Protein AF-A0A5C5W380-F1 (afdb_monomer)

Foldseek 3Di:
DWFPQQPPCDVVLVVVLQVVVPDQFPDKDKDDDDDDDADDDDPVVVPDPPPPPPDPDPDPWIWMWTAGPVSQWIWIDTRTDTDIDGDDPVQDDDDPVNVLVVSVVSLVSVQVSCVVVVSDGTWAWKAKDKDKDWAFAPFQHPAPQCVCVFFVVVDDHDDADPPHDDHWDWDWDWDDLPPQLWIKIWIWGWDAPDDPPHTITTIIMIMTMHTAGDDVSRSVSVVSSVVVRVVVVVNRGHPSNVVRVVCSSVVD

Sequence (252 aa):
MQFENIAGLTNAHLGCFWQSLGADWPHVEDAAPIEPTFERFDEEQLWAPDIFKLRVSSERASRIRVRDEKRSAMIQVQRDRLHYNWVGSGQEYPRYEAVLPKYRELAKQFSEFLQARGLGPLRPNQWELTYVNNILQGTVWDTPADWPRVLPGLLGNVTAASTAAFENVGGTWRYEIAPRAGRLHVELTHVRVGAASGPHALRLVLTARGPADGIDAVFAGLNKGHTAIVTMFSEITSQAAHAFWERVVWAQ

Solvent-accessible surface area (backbone atoms only — not comparable to full-atom values): 14523 Å² total; per-residue (Å²): 58,34,33,57,73,38,70,87,65,43,73,69,53,53,52,54,52,51,62,71,65,42,84,65,44,73,43,76,43,83,41,80,60,80,80,90,79,79,82,77,89,56,77,74,62,79,72,52,74,90,70,84,76,87,73,85,72,88,68,86,61,60,17,45,37,35,22,31,84,83,64,39,36,33,41,34,44,40,51,34,35,49,46,76,48,74,50,63,56,100,87,61,66,82,48,67,83,70,46,51,60,55,50,51,50,51,53,49,53,50,39,52,50,29,50,78,68,71,51,48,79,78,47,31,49,28,20,58,44,76,47,82,44,72,51,46,59,76,69,76,35,80,52,64,85,36,48,33,67,39,28,51,65,78,34,65,92,79,81,66,51,99,87,47,81,70,82,81,59,72,50,78,49,80,42,76,37,76,84,83,53,24,37,37,37,40,36,40,37,66,44,59,52,95,45,99,87,32,61,48,22,45,36,42,36,38,37,21,34,18,68,18,74,34,69,67,38,25,56,57,39,41,53,54,28,49,53,52,47,54,52,50,51,62,64,26,41,26,71,71,45,51,56,50,52,54,50,61,71,72,72,115

Nearest PDB structures (foldseek):
  3kdj-assembly1_A  TM=2.345E-01  e=4.298E-01  Arabidopsis thaliana
  7ztr-assembly1_A  TM=2.149E-01  e=4.803E-01  Bombyx mori
  6ulg-assembly1_N  TM=3.108E-01  e=1.046E+00  Homo sapiens
  2e3s-assembly1_A  TM=1.640E-01  e=3.255E-01  Homo sapiens
  2g3o-assembly3_F  TM=2.310E-01  e=1.928E+00  Pontellina plumata

Mean predicted aligned error: 6.36 Å

Radius of gyration: 20.19 Å; Cα contacts (8 Å, |Δi|>4): 383; chains: 1; bounding box: 54×39×52 Å

pLDDT: mean 88.17, std 14.72, range [28.23, 98.44]

Structure (mmCIF, N/CA/C/O backbone):
data_AF-A0A5C5W380-F1
#
_entry.id   AF-A0A5C5W380-F1
#
loop_
_atom_site.group_PDB
_atom_site.id
_atom_site.type_symbol
_atom_site.label_atom_id
_atom_site.label_alt_id
_atom_site.label_comp_id
_atom_site.label_asym_id
_atom_site.label_entity_id
_atom_site.label_seq_id
_atom_site.pdbx_PDB_ins_code
_atom_site.Cartn_x
_atom_site.Cartn_y
_atom_site.Cartn_z
_atom_site.occupancy
_atom_site.B_iso_or_equiv
_atom_site.auth_seq_id
_atom_site.auth_comp_id
_atom_site.auth_asym_id
_atom_site.auth_atom_id
_atom_site.pdbx_PDB_model_num
ATOM 1 N N . MET A 1 1 ? -4.092 1.413 7.846 1.00 96.56 1 MET A N 1
ATOM 2 C CA . MET A 1 1 ? -3.552 2.222 8.961 1.00 96.56 1 MET A CA 1
ATOM 3 C C . MET A 1 1 ? -3.023 1.318 10.061 1.00 96.56 1 MET A C 1
ATOM 5 O O . MET A 1 1 ? -3.441 0.165 10.144 1.00 96.56 1 MET A O 1
ATOM 9 N N . GLN A 1 2 ? -2.158 1.867 10.909 1.00 97.25 2 GLN A N 1
ATOM 10 C CA . GLN A 1 2 ? -1.701 1.272 12.166 1.00 97.25 2 GLN A CA 1
ATOM 11 C C . GLN A 1 2 ? -2.225 2.109 13.346 1.00 97.25 2 GLN A C 1
ATOM 13 O O . GLN A 1 2 ? -2.404 3.325 13.224 1.00 97.25 2 GLN A O 1
ATOM 18 N N . PHE A 1 3 ? -2.488 1.454 14.472 1.00 97.06 3 PHE A N 1
ATOM 19 C CA . PHE A 1 3 ? -2.989 2.051 15.710 1.00 97.06 3 PHE A CA 1
ATOM 20 C C . PHE A 1 3 ? -2.292 1.445 16.933 1.00 97.06 3 PHE A C 1
ATOM 22 O O . PHE A 1 3 ? -1.481 0.527 16.810 1.00 97.06 3 PHE A O 1
ATOM 29 N N . GLU A 1 4 ? -2.529 2.013 18.114 1.00 95.50 4 GLU A N 1
ATOM 30 C CA . GLU A 1 4 ? -2.055 1.438 19.374 1.00 95.50 4 GLU A CA 1
ATOM 31 C C . GLU A 1 4 ? -2.589 0.016 19.561 1.00 95.50 4 GLU A C 1
ATOM 33 O O . GLU A 1 4 ? -3.730 -0.275 19.216 1.00 95.50 4 GLU A O 1
ATOM 38 N N . ASN A 1 5 ? -1.772 -0.876 20.119 1.00 93.19 5 ASN A N 1
ATOM 39 C CA . ASN A 1 5 ? -2.187 -2.251 20.374 1.00 93.19 5 ASN A CA 1
ATOM 40 C C . ASN A 1 5 ? -3.419 -2.279 21.295 1.00 93.19 5 ASN A C 1
ATOM 42 O O . ASN A 1 5 ? -3.368 -1.798 22.428 1.00 93.19 5 ASN A O 1
ATOM 46 N N . ILE A 1 6 ? -4.513 -2.859 20.806 1.00 93.94 6 ILE A N 1
ATOM 47 C CA . ILE A 1 6 ? -5.765 -2.982 21.547 1.00 93.94 6 ILE A CA 1
ATOM 48 C C . ILE A 1 6 ? -5.666 -4.182 22.488 1.00 93.94 6 ILE A C 1
ATOM 50 O O . ILE A 1 6 ? -5.875 -5.336 22.100 1.00 93.94 6 ILE A O 1
ATOM 54 N N . ALA A 1 7 ? -5.359 -3.899 23.753 1.00 90.12 7 ALA A N 1
ATOM 55 C CA . ALA A 1 7 ? -5.330 -4.907 24.802 1.00 90.12 7 ALA A CA 1
ATOM 56 C C . ALA A 1 7 ? -6.685 -5.636 24.894 1.00 90.12 7 ALA A C 1
ATOM 58 O O . ALA A 1 7 ? -7.741 -5.014 24.960 1.00 90.12 7 ALA A O 1
ATOM 59 N N . GLY A 1 8 ? -6.654 -6.970 24.896 1.00 90.56 8 GLY A N 1
ATOM 60 C CA . GLY A 1 8 ? -7.863 -7.798 24.972 1.00 90.56 8 GLY A CA 1
ATOM 61 C C . GLY A 1 8 ? -8.562 -8.065 23.634 1.00 90.56 8 GLY A C 1
ATOM 62 O O . GLY A 1 8 ? -9.500 -8.863 23.606 1.00 90.56 8 GLY A O 1
ATOM 63 N N . LEU A 1 9 ? -8.099 -7.494 22.513 1.00 92.94 9 LEU A N 1
ATOM 64 C CA . LEU A 1 9 ? -8.595 -7.869 21.187 1.00 92.94 9 LEU A CA 1
ATOM 65 C C . LEU A 1 9 ? -8.077 -9.269 20.805 1.00 92.94 9 LEU A C 1
ATOM 67 O O . LEU A 1 9 ? -6.924 -9.450 20.420 1.00 92.94 9 LEU A O 1
ATOM 71 N N . THR A 1 10 ? -8.942 -10.274 20.939 1.00 91.81 10 THR A N 1
ATOM 72 C CA . THR A 1 10 ? -8.634 -11.693 20.668 1.00 91.81 10 THR A CA 1
ATOM 73 C C . THR A 1 10 ? -9.161 -12.163 19.310 1.00 91.81 10 THR A C 1
ATOM 75 O O . THR A 1 10 ? -10.010 -11.515 18.702 1.00 91.81 10 THR A O 1
ATOM 78 N N . ASN A 1 11 ? -8.751 -13.354 18.863 1.00 90.25 11 ASN A N 1
ATOM 79 C CA . ASN A 1 11 ? -9.267 -13.966 17.628 1.00 90.25 11 ASN A CA 1
ATOM 80 C C . ASN A 1 11 ? -10.795 -14.159 17.649 1.00 90.25 11 ASN A C 1
ATOM 82 O O . ASN A 1 11 ? -11.436 -14.044 16.611 1.00 90.25 11 ASN A O 1
ATOM 86 N N . ALA A 1 12 ? -11.394 -14.397 18.824 1.00 93.25 12 ALA A N 1
ATOM 87 C CA . ALA A 1 12 ? -12.850 -14.484 18.959 1.00 93.25 12 ALA A CA 1
ATOM 88 C C . ALA A 1 12 ? -13.525 -13.147 18.616 1.00 93.25 12 ALA A C 1
ATOM 90 O O . ALA A 1 12 ? -14.529 -13.118 17.911 1.00 93.25 12 ALA A O 1
ATOM 91 N N . HIS A 1 13 ? -12.935 -12.029 19.046 1.00 96.00 13 HIS A N 1
ATOM 92 C CA . HIS A 1 13 ? -13.405 -10.703 18.659 1.00 96.00 13 HIS A CA 1
ATOM 93 C C . HIS A 1 13 ? -13.203 -10.445 17.164 1.00 96.00 13 HIS A C 1
ATOM 95 O O . HIS A 1 13 ? -14.100 -9.896 16.536 1.00 96.00 13 HIS A O 1
ATOM 101 N N . LEU A 1 14 ? -12.079 -10.872 16.577 1.00 95.56 14 LEU A N 1
ATOM 102 C CA . LEU A 1 14 ? -11.866 -10.767 15.128 1.00 95.56 14 LEU A CA 1
ATOM 103 C C . LEU A 1 14 ? -12.919 -11.563 14.339 1.00 95.56 14 LEU A C 1
ATOM 105 O O . LEU A 1 14 ? -13.441 -11.056 13.351 1.00 95.56 14 LEU A O 1
ATOM 109 N N . GLY A 1 15 ? -13.301 -12.752 14.815 1.00 95.31 15 GLY A N 1
ATOM 110 C CA . GLY A 1 15 ? -14.410 -13.530 14.257 1.00 95.31 15 GLY A CA 1
ATOM 111 C C . GLY A 1 15 ? -15.763 -12.818 14.379 1.00 95.31 15 GLY A C 1
ATOM 112 O O . GLY A 1 15 ? -16.513 -12.751 13.409 1.00 95.31 15 GLY A O 1
ATOM 113 N N . CYS A 1 16 ? -16.054 -12.209 15.533 1.00 96.75 16 CYS A N 1
ATOM 114 C CA . CYS A 1 16 ? -17.257 -11.388 15.717 1.00 96.75 16 CYS A CA 1
ATOM 115 C C . CYS A 1 16 ? -17.267 -10.147 14.811 1.00 96.75 16 CYS A C 1
ATOM 117 O O . CYS A 1 16 ? -18.321 -9.768 14.305 1.00 96.75 16 CYS A O 1
ATOM 119 N N . PHE A 1 17 ? -16.113 -9.504 14.611 1.00 97.88 17 PHE A N 1
ATOM 120 C CA . PHE A 1 17 ? -15.994 -8.377 13.692 1.00 97.88 17 PHE A CA 1
ATOM 121 C C . PHE A 1 17 ? -16.221 -8.829 12.249 1.00 97.88 17 PHE A C 1
ATOM 123 O O . PHE A 1 17 ? -17.014 -8.213 11.546 1.00 97.88 17 PHE A O 1
ATOM 130 N N . TRP A 1 18 ? -15.621 -9.948 11.831 1.00 97.31 18 TRP A N 1
ATOM 131 C CA . TRP A 1 18 ? -15.889 -10.545 10.523 1.00 97.31 18 TRP A CA 1
ATOM 132 C C . TRP A 1 18 ? -17.384 -10.810 10.310 1.00 97.31 18 TRP A C 1
ATOM 134 O O . TRP A 1 18 ? -17.929 -10.385 9.296 1.00 97.31 18 TRP A O 1
ATOM 144 N N . GLN A 1 19 ? -18.075 -11.404 11.288 1.00 96.75 19 GLN A N 1
ATOM 145 C CA . GLN A 1 19 ? -19.524 -11.613 11.209 1.00 96.75 19 GLN A CA 1
ATOM 146 C C . GLN A 1 19 ? -20.297 -10.296 11.009 1.00 96.75 19 GLN A C 1
ATOM 148 O O . GLN A 1 19 ? -21.292 -10.274 10.286 1.00 96.75 19 GLN A O 1
ATOM 153 N N . SER A 1 20 ? -19.839 -9.195 11.617 1.00 96.62 20 SER A N 1
ATOM 154 C CA . SER A 1 20 ? -20.473 -7.878 11.468 1.00 96.62 20 SER A CA 1
ATOM 155 C C . SER A 1 20 ? -20.282 -7.234 10.091 1.00 96.62 20 SER A C 1
ATOM 157 O O . SER A 1 20 ? -21.056 -6.348 9.742 1.00 96.62 20 SER A O 1
ATOM 159 N N . LEU A 1 21 ? -19.315 -7.698 9.286 1.00 96.50 21 LEU A N 1
ATOM 160 C CA . LEU A 1 21 ? -19.104 -7.215 7.915 1.00 96.50 21 LEU A CA 1
ATOM 161 C C . LEU A 1 21 ? -20.212 -7.670 6.946 1.00 96.50 21 LEU A C 1
ATOM 163 O O . LEU A 1 21 ? -20.366 -7.085 5.876 1.00 96.50 21 LEU A O 1
ATOM 167 N N . GLY A 1 22 ? -20.998 -8.688 7.313 1.00 94.75 22 GLY A N 1
ATOM 168 C CA . GLY A 1 22 ? -22.135 -9.167 6.527 1.00 94.75 22 GLY A CA 1
ATOM 169 C C . GLY A 1 22 ? -21.765 -10.091 5.360 1.00 94.75 22 GLY A C 1
ATOM 170 O O . GLY A 1 22 ? -20.632 -10.548 5.220 1.00 94.75 22 GLY A O 1
ATOM 171 N N . ALA A 1 23 ? -22.765 -10.398 4.528 1.00 94.81 23 ALA A N 1
ATOM 172 C CA . ALA A 1 23 ? -22.675 -11.422 3.482 1.00 94.81 23 ALA A CA 1
ATOM 173 C C . ALA A 1 23 ? -21.717 -11.073 2.326 1.00 94.81 23 ALA A C 1
ATOM 175 O O . ALA A 1 23 ? -21.268 -11.976 1.627 1.00 94.81 23 ALA A O 1
ATOM 176 N N . ASP A 1 24 ? -21.363 -9.795 2.156 1.00 93.75 24 ASP A N 1
ATOM 177 C CA . ASP A 1 24 ? -20.447 -9.340 1.099 1.00 93.75 24 ASP A CA 1
ATOM 178 C C . ASP A 1 24 ? -18.992 -9.783 1.325 1.00 93.75 24 ASP A C 1
ATOM 180 O O . ASP A 1 24 ? -18.170 -9.690 0.412 1.00 93.75 24 ASP A O 1
ATOM 184 N N . TRP A 1 25 ? -18.671 -10.290 2.522 1.00 96.62 25 TRP A N 1
ATOM 185 C CA . TRP A 1 25 ? -17.325 -10.676 2.952 1.00 96.62 25 TRP A CA 1
ATOM 186 C C . TRP A 1 25 ? -17.237 -12.160 3.364 1.00 96.62 25 TRP A C 1
ATOM 188 O O . TRP A 1 25 ? -16.937 -12.471 4.520 1.00 96.62 25 TRP A O 1
ATOM 198 N N . PRO A 1 26 ? -17.501 -13.113 2.451 1.00 96.44 26 PRO A N 1
ATOM 199 C CA . PRO A 1 26 ? -17.722 -14.519 2.801 1.00 96.44 26 PRO A CA 1
ATOM 200 C C . PRO A 1 26 ? -16.439 -15.325 3.037 1.00 96.44 26 PRO A C 1
ATOM 202 O O . PRO A 1 26 ? -16.493 -16.427 3.583 1.00 96.44 26 PRO A O 1
ATOM 205 N N . HIS A 1 27 ? -15.277 -14.824 2.612 1.00 95.19 27 HIS A N 1
ATOM 206 C CA . HIS A 1 27 ? -14.032 -15.589 2.628 1.00 95.19 27 HIS A CA 1
ATOM 207 C C . HIS A 1 27 ? -13.075 -15.066 3.693 1.00 95.19 27 HIS A C 1
ATOM 209 O O . HIS A 1 27 ? -12.565 -13.961 3.551 1.00 95.19 27 HIS A O 1
ATOM 215 N N . VAL A 1 28 ? -12.766 -15.871 4.709 1.00 95.56 28 VAL A N 1
ATOM 216 C CA . VAL A 1 28 ? -11.783 -15.534 5.748 1.00 95.56 28 VAL A CA 1
ATOM 217 C C . VAL A 1 28 ? -10.606 -16.510 5.735 1.00 95.56 28 VAL A C 1
ATOM 219 O O . VAL A 1 28 ? -10.785 -17.711 5.546 1.00 95.56 28 VAL A O 1
ATOM 222 N N . GLU A 1 29 ? -9.398 -15.992 5.940 1.00 93.94 29 GLU A N 1
ATOM 223 C CA . GLU A 1 29 ? -8.171 -16.771 6.121 1.00 93.94 29 GLU A CA 1
ATOM 224 C C . GLU A 1 29 ? -7.338 -16.203 7.280 1.00 93.94 29 GLU A C 1
ATOM 226 O O . GLU A 1 29 ? -7.248 -14.984 7.461 1.00 93.94 29 GLU A O 1
ATOM 231 N N . ASP A 1 30 ? -6.701 -17.085 8.050 1.00 92.38 30 ASP A N 1
ATOM 232 C CA . ASP A 1 30 ? -5.675 -16.694 9.014 1.00 92.38 30 ASP A CA 1
ATOM 233 C C . ASP A 1 30 ? -4.364 -16.363 8.293 1.00 92.38 30 ASP A C 1
ATOM 235 O O . ASP A 1 30 ? -3.967 -17.004 7.316 1.00 92.38 30 ASP A O 1
ATOM 239 N N . ALA A 1 31 ? -3.646 -15.370 8.805 1.00 90.06 31 ALA A N 1
ATOM 240 C CA . ALA A 1 31 ? -2.345 -14.968 8.306 1.00 90.06 31 ALA A CA 1
ATOM 241 C C . ALA A 1 31 ? -1.412 -14.558 9.451 1.00 90.06 31 ALA A C 1
ATOM 243 O O . ALA A 1 31 ? -1.842 -14.098 10.510 1.00 90.06 31 ALA A O 1
ATOM 244 N N . ALA A 1 32 ? -0.102 -14.660 9.205 1.00 88.94 32 ALA A N 1
ATOM 245 C CA . ALA A 1 32 ? 0.909 -14.158 10.132 1.00 88.94 32 ALA A CA 1
ATOM 246 C C . ALA A 1 32 ? 0.705 -12.651 10.399 1.00 88.94 32 ALA A C 1
ATOM 248 O O . ALA A 1 32 ? 0.333 -11.931 9.462 1.00 88.94 32 ALA A O 1
ATOM 249 N N . PRO A 1 33 ? 0.942 -12.159 11.625 1.00 89.06 33 PRO A N 1
ATOM 250 C CA . PRO A 1 33 ? 0.819 -10.742 11.943 1.00 89.06 33 PRO A CA 1
ATOM 251 C C . PRO A 1 33 ? 1.879 -9.915 11.204 1.00 89.06 33 PRO A C 1
ATOM 253 O O . PRO A 1 33 ? 2.962 -10.403 10.880 1.00 89.06 33 PRO A O 1
ATOM 256 N N . ILE A 1 34 ? 1.556 -8.654 10.920 1.00 89.69 34 ILE A N 1
ATOM 257 C CA . ILE A 1 34 ? 2.523 -7.671 10.416 1.00 89.69 34 ILE A CA 1
ATOM 258 C C . ILE A 1 34 ? 3.100 -6.911 11.608 1.00 89.69 34 ILE A C 1
ATOM 260 O O . ILE A 1 34 ? 2.340 -6.300 12.358 1.00 89.69 34 ILE A O 1
ATOM 264 N N . GLU A 1 35 ? 4.423 -6.887 11.745 1.00 87.69 35 GLU A N 1
ATOM 265 C CA . GLU A 1 35 ? 5.084 -6.114 12.798 1.00 87.69 35 GLU A CA 1
ATOM 266 C C . GLU A 1 35 ? 4.805 -4.603 12.661 1.00 87.69 35 GLU A C 1
ATOM 268 O O . GLU A 1 35 ? 4.784 -4.063 11.546 1.00 87.69 35 GLU A O 1
ATOM 273 N N . PRO A 1 36 ? 4.603 -3.881 13.777 1.00 85.81 36 PRO A N 1
ATOM 274 C CA . PRO A 1 36 ? 4.536 -2.431 13.762 1.00 85.81 36 PRO A CA 1
ATOM 275 C C . PRO A 1 36 ? 5.796 -1.827 13.153 1.00 85.81 36 PRO A C 1
ATOM 277 O O . PRO A 1 36 ? 6.919 -2.165 13.526 1.00 85.81 36 PRO A O 1
ATOM 280 N N . THR A 1 37 ? 5.603 -0.891 12.234 1.00 86.19 37 THR A N 1
ATOM 281 C CA . THR A 1 37 ? 6.690 -0.075 11.690 1.00 86.19 37 THR A CA 1
ATOM 282 C C . THR A 1 37 ? 6.382 1.376 12.012 1.00 86.19 37 THR A C 1
ATOM 284 O O . THR A 1 37 ? 5.213 1.733 12.113 1.00 86.19 37 THR A O 1
ATOM 287 N N . PHE A 1 38 ? 7.399 2.208 12.205 1.00 87.50 38 PHE A N 1
ATOM 288 C CA . PHE A 1 38 ? 7.218 3.627 12.497 1.00 87.50 38 PHE A CA 1
ATOM 289 C C . PHE A 1 38 ? 8.161 4.450 11.636 1.00 87.50 38 PHE A C 1
ATOM 291 O O . PHE A 1 38 ? 9.363 4.175 11.610 1.00 87.50 38 PHE A O 1
ATOM 298 N N . GLU A 1 39 ? 7.626 5.466 10.963 1.00 87.50 39 GLU A N 1
ATOM 299 C CA . GLU A 1 39 ? 8.464 6.484 10.340 1.00 87.50 39 GLU A CA 1
ATOM 300 C C . GLU A 1 39 ? 9.110 7.374 11.391 1.00 87.50 39 GLU A C 1
ATOM 302 O O . GLU A 1 39 ? 8.452 7.914 12.280 1.00 87.50 39 GLU A O 1
ATOM 307 N N . ARG A 1 40 ? 10.423 7.524 11.259 1.00 82.31 40 ARG A N 1
ATOM 308 C CA . ARG A 1 40 ? 11.252 8.396 12.083 1.00 82.31 40 ARG A CA 1
ATOM 309 C C . ARG A 1 40 ? 12.079 9.294 11.168 1.00 82.31 40 ARG A C 1
ATOM 311 O O . ARG A 1 40 ? 12.481 8.876 10.074 1.00 82.31 40 ARG A O 1
ATOM 318 N N . PHE A 1 41 ? 12.244 10.543 11.591 1.00 84.25 41 PHE A N 1
ATOM 319 C CA . PHE A 1 41 ? 12.802 11.648 10.798 1.00 84.25 41 PHE A CA 1
ATOM 320 C C . PHE A 1 41 ? 14.067 12.244 11.434 1.00 84.25 41 PHE A C 1
ATOM 322 O O . PHE A 1 41 ? 14.413 13.395 11.181 1.00 84.25 41 PHE A O 1
ATOM 329 N N . ASP A 1 42 ? 14.712 11.479 12.305 1.00 81.62 42 ASP A N 1
ATOM 330 C CA . ASP A 1 42 ? 16.032 11.738 12.863 1.00 81.62 42 ASP A CA 1
ATOM 331 C C . ASP A 1 42 ? 17.137 11.414 11.840 1.00 81.62 42 ASP A C 1
ATOM 333 O O . ASP A 1 42 ? 17.056 10.435 11.096 1.00 81.62 42 ASP A O 1
ATOM 337 N N . GLU A 1 43 ? 18.178 12.252 11.786 1.00 69.44 43 GLU A N 1
ATOM 338 C CA . GLU A 1 43 ? 19.272 12.130 10.806 1.00 69.44 43 GLU A CA 1
ATOM 339 C C . GLU A 1 43 ? 20.075 10.833 10.970 1.00 69.44 43 GLU A C 1
ATOM 341 O O . GLU A 1 43 ? 20.485 10.231 9.978 1.00 69.44 43 GLU A O 1
ATOM 346 N N . GLU A 1 44 ? 20.245 10.350 12.204 1.00 65.56 44 GLU A N 1
ATOM 347 C CA . GLU A 1 44 ? 20.959 9.100 12.501 1.00 65.56 44 GLU A CA 1
ATOM 348 C C . GLU A 1 44 ? 20.307 7.878 11.835 1.00 65.56 44 GLU A C 1
ATOM 350 O O . GLU A 1 44 ? 20.986 6.911 11.487 1.00 65.56 44 GLU A O 1
ATOM 355 N N . GLN A 1 45 ? 18.996 7.926 11.586 1.00 63.94 45 GLN A N 1
ATOM 356 C CA . GLN A 1 45 ? 18.255 6.804 11.025 1.00 63.94 45 GLN A CA 1
ATOM 357 C C . GLN A 1 45 ? 18.311 6.733 9.490 1.00 63.94 45 GLN A C 1
ATOM 359 O O . GLN A 1 45 ? 17.981 5.691 8.922 1.00 63.94 45 GLN A O 1
ATOM 364 N N . LEU A 1 46 ? 18.788 7.783 8.806 1.00 63.25 46 LEU A N 1
ATOM 365 C CA . LEU A 1 46 ? 19.084 7.727 7.365 1.00 63.25 46 LEU A CA 1
ATOM 366 C C . LEU A 1 46 ? 20.230 6.755 7.051 1.00 63.25 46 LEU A C 1
ATOM 368 O O . LEU A 1 46 ? 20.258 6.165 5.974 1.00 63.25 46 LEU A O 1
ATOM 372 N N . TRP A 1 47 ? 21.146 6.578 8.005 1.00 67.44 47 TRP A N 1
ATOM 373 C CA . TRP A 1 47 ? 22.373 5.793 7.851 1.00 67.44 47 TRP A CA 1
ATOM 374 C C . TRP A 1 47 ? 22.309 4.427 8.537 1.00 67.44 47 TRP A C 1
ATOM 376 O O . TRP A 1 47 ? 23.229 3.621 8.398 1.00 67.44 47 TRP A O 1
ATOM 386 N N . ALA A 1 48 ? 21.238 4.152 9.285 1.00 61.56 48 ALA A N 1
ATOM 387 C CA . ALA A 1 48 ? 21.055 2.868 9.939 1.00 61.56 48 ALA A CA 1
ATOM 388 C C . ALA A 1 48 ? 20.788 1.780 8.879 1.00 61.56 48 ALA A C 1
ATOM 390 O O . ALA A 1 48 ? 19.817 1.900 8.126 1.00 61.56 48 ALA A O 1
ATOM 391 N N . PRO A 1 49 ? 21.604 0.710 8.805 1.00 53.66 49 PRO A N 1
ATOM 392 C CA . PRO A 1 49 ? 21.313 -0.402 7.912 1.00 53.66 49 PRO A CA 1
ATOM 393 C C . PRO A 1 49 ? 19.962 -1.031 8.280 1.00 53.66 49 PRO A C 1
ATOM 395 O O . PRO A 1 49 ? 19.608 -1.108 9.461 1.00 53.66 49 PRO A O 1
ATOM 398 N N . ASP A 1 50 ? 19.222 -1.520 7.280 1.00 54.47 50 ASP A N 1
ATOM 399 C CA . ASP A 1 50 ? 18.038 -2.3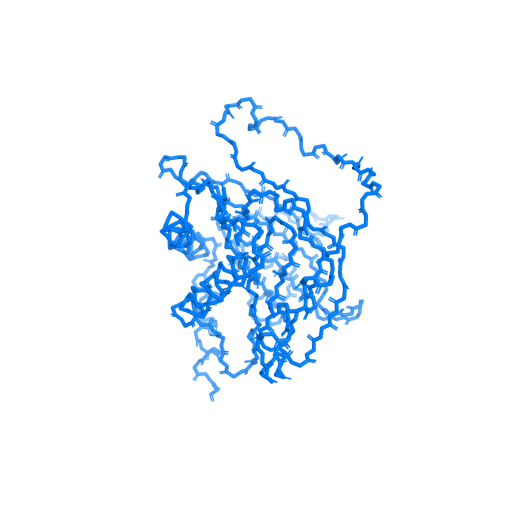63 7.488 1.00 54.47 50 ASP A CA 1
ATOM 400 C C . ASP A 1 50 ? 18.495 -3.716 8.057 1.00 54.47 50 ASP A C 1
ATOM 402 O O . ASP A 1 50 ? 18.601 -4.728 7.366 1.00 54.47 50 ASP A O 1
ATOM 406 N N . ILE A 1 51 ? 18.850 -3.739 9.340 1.00 47.59 51 ILE A N 1
ATOM 407 C CA . ILE A 1 51 ? 19.225 -4.968 10.028 1.00 47.59 51 ILE A CA 1
ATOM 408 C C . ILE A 1 51 ? 17.957 -5.808 10.149 1.00 47.59 51 ILE A C 1
ATOM 410 O O . ILE A 1 51 ? 16.980 -5.384 10.772 1.00 47.59 51 ILE A O 1
ATOM 414 N N . PHE A 1 52 ? 17.993 -7.016 9.584 1.00 43.06 52 PHE A N 1
ATOM 415 C CA . PHE A 1 52 ? 16.977 -8.046 9.778 1.00 43.06 52 PHE A CA 1
ATOM 416 C C . PHE A 1 52 ? 16.810 -8.305 11.283 1.00 43.06 52 PHE A C 1
ATOM 418 O O . PHE A 1 52 ? 17.590 -9.023 11.909 1.00 43.06 52 PHE A O 1
ATOM 425 N N . LYS A 1 53 ? 15.799 -7.691 11.902 1.00 47.56 53 LYS A N 1
ATOM 426 C CA . LYS A 1 53 ? 15.439 -7.978 13.291 1.00 47.56 53 LYS A CA 1
ATOM 427 C C . LYS A 1 53 ? 14.577 -9.230 13.285 1.00 47.56 53 LYS A C 1
ATOM 429 O O . LYS A 1 53 ? 13.358 -9.143 13.175 1.00 47.56 53 LYS A O 1
ATOM 434 N N . LEU A 1 54 ? 15.212 -10.397 13.404 1.00 44.12 54 LEU A N 1
ATOM 435 C CA . LEU A 1 54 ? 14.501 -11.636 13.702 1.00 44.12 54 LEU A CA 1
ATOM 436 C C . LEU A 1 54 ? 13.903 -11.508 15.109 1.00 44.12 54 LEU A C 1
ATOM 438 O O . LEU A 1 54 ? 14.577 -11.729 16.113 1.00 44.12 54 LEU A O 1
ATOM 442 N N . ARG A 1 55 ? 12.638 -11.097 15.190 1.00 51.88 55 ARG A N 1
ATOM 443 C CA . ARG A 1 55 ? 11.872 -11.139 16.433 1.00 51.88 55 ARG A CA 1
ATOM 444 C C . ARG A 1 55 ? 11.104 -12.446 16.476 1.00 51.88 55 ARG A C 1
ATOM 446 O O . ARG A 1 55 ? 10.156 -12.651 15.727 1.00 51.88 55 ARG A O 1
ATOM 453 N N . VAL A 1 56 ? 11.524 -13.329 17.373 1.00 48.06 56 VAL A N 1
ATOM 454 C CA . VAL A 1 56 ? 10.734 -14.494 17.764 1.00 48.06 56 VAL A CA 1
ATOM 455 C C . VAL A 1 56 ? 9.625 -13.983 18.680 1.00 48.06 56 VAL A C 1
ATOM 457 O O . VAL A 1 56 ? 9.837 -13.779 19.872 1.00 48.06 56 VAL A O 1
ATOM 460 N N . SER A 1 57 ? 8.460 -13.694 18.105 1.00 50.53 57 SER A N 1
ATOM 461 C CA . SER A 1 57 ? 7.258 -13.410 18.886 1.00 50.53 57 SER A CA 1
ATOM 462 C C . SER A 1 57 ? 6.662 -14.732 19.367 1.00 50.53 57 SER A C 1
ATOM 464 O O . SER A 1 57 ? 6.316 -15.595 18.562 1.00 50.53 57 SER A O 1
ATOM 466 N N . SER A 1 58 ? 6.558 -14.902 20.684 1.00 48.31 58 SER A N 1
ATOM 467 C CA . SER A 1 58 ? 5.847 -16.019 21.321 1.00 48.31 58 SER A CA 1
ATOM 468 C C . SER A 1 58 ? 4.331 -15.800 21.367 1.00 48.31 58 SER A C 1
ATOM 470 O O . SER A 1 58 ? 3.580 -16.700 21.753 1.00 48.31 58 SER A O 1
ATOM 472 N N . GLU A 1 59 ? 3.859 -14.615 20.974 1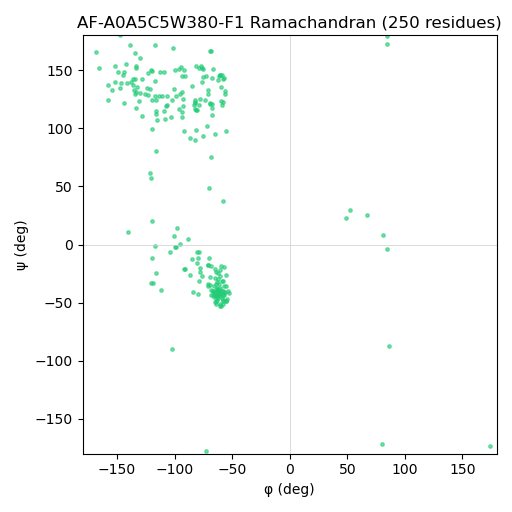.00 53.41 59 GLU A N 1
ATOM 473 C CA . GLU A 1 59 ? 2.444 -14.286 20.978 1.00 53.41 59 GLU A CA 1
ATOM 474 C C . GLU A 1 59 ? 1.778 -14.836 19.721 1.00 53.41 59 GLU A C 1
ATOM 476 O O . GLU A 1 59 ? 2.126 -14.482 18.594 1.00 53.41 59 GLU A O 1
ATOM 481 N N . ARG A 1 60 ? 0.753 -15.666 19.929 1.00 58.03 60 ARG A N 1
ATOM 482 C CA . ARG A 1 60 ? -0.167 -16.162 18.896 1.00 58.03 60 ARG A CA 1
ATOM 483 C C . ARG A 1 60 ? -1.087 -15.038 18.394 1.00 58.03 60 ARG A C 1
ATOM 485 O O . ARG A 1 60 ? -2.306 -15.189 18.382 1.00 58.03 60 ARG A O 1
ATOM 492 N N . ALA A 1 61 ? -0.527 -13.881 18.054 1.00 62.28 61 ALA A N 1
ATOM 493 C CA . ALA A 1 61 ? -1.272 -12.802 17.433 1.00 62.28 61 ALA A CA 1
ATOM 494 C C . ALA A 1 61 ? -1.677 -13.269 16.032 1.00 62.28 61 ALA A C 1
ATOM 496 O O . ALA A 1 61 ? -0.816 -13.568 15.206 1.00 62.28 61 ALA A O 1
ATOM 497 N N . SER A 1 62 ? -2.981 -13.372 15.780 1.00 76.38 62 SER A N 1
ATOM 498 C CA . SER A 1 62 ? -3.485 -13.652 14.440 1.00 76.38 62 SER A CA 1
ATOM 499 C C . SER A 1 62 ? -3.815 -12.346 13.730 1.00 76.38 62 SER A C 1
ATOM 501 O O . SER A 1 62 ? -4.263 -11.366 14.335 1.00 76.38 62 SER A O 1
ATOM 503 N N . ARG A 1 63 ? -3.570 -12.339 12.425 1.00 92.75 63 ARG A N 1
ATOM 504 C CA . ARG A 1 63 ? -4.190 -11.410 11.494 1.00 92.75 63 ARG A CA 1
ATOM 505 C C . ARG A 1 63 ? -5.210 -12.217 10.718 1.00 92.75 63 ARG A C 1
ATOM 507 O O . ARG A 1 63 ? -4.833 -13.217 10.116 1.00 92.75 63 ARG A O 1
ATOM 514 N N . ILE A 1 64 ? -6.452 -11.758 10.669 1.00 95.69 64 ILE A N 1
ATOM 515 C CA . ILE A 1 64 ? -7.407 -12.310 9.709 1.00 95.69 64 ILE A CA 1
ATOM 516 C C . ILE A 1 64 ? -7.353 -11.489 8.425 1.00 95.69 64 ILE A C 1
ATOM 518 O O . ILE A 1 64 ? -7.151 -10.268 8.452 1.00 95.69 64 ILE A O 1
ATOM 522 N N . ARG A 1 65 ? -7.530 -12.162 7.293 1.00 96.25 65 ARG A N 1
ATOM 523 C CA . ARG A 1 65 ? -7.777 -11.533 6.000 1.00 96.25 65 ARG A CA 1
ATOM 524 C C . ARG A 1 65 ? -9.146 -11.969 5.522 1.00 96.25 65 ARG A C 1
ATOM 526 O O . ARG A 1 65 ? -9.430 -13.160 5.474 1.00 96.25 65 ARG A O 1
ATOM 533 N N . VAL A 1 66 ? -9.976 -11.005 5.167 1.00 96.75 66 VAL A N 1
ATOM 534 C CA . VAL A 1 66 ? -11.348 -11.233 4.734 1.00 96.75 66 VAL A CA 1
ATOM 535 C C . VAL A 1 66 ? -11.493 -10.702 3.319 1.00 96.75 66 VAL A C 1
ATOM 537 O O . VAL A 1 66 ? -11.175 -9.541 3.079 1.00 96.75 66 VAL A O 1
ATOM 540 N N . ARG A 1 67 ? -11.928 -11.529 2.374 1.00 95.81 67 ARG A N 1
ATOM 541 C CA . ARG A 1 67 ? -12.110 -11.153 0.967 1.00 95.81 67 ARG A CA 1
ATOM 542 C C . ARG A 1 67 ? -13.587 -11.079 0.622 1.00 95.81 67 ARG A C 1
ATOM 544 O O . ARG A 1 67 ? -14.391 -11.832 1.173 1.00 95.81 67 ARG A O 1
ATOM 551 N N . ASP A 1 68 ? -13.905 -10.182 -0.300 1.00 94.19 68 ASP A N 1
ATOM 552 C CA . ASP A 1 68 ? -15.227 -10.134 -0.910 1.00 94.19 68 ASP A CA 1
ATOM 553 C C . ASP A 1 68 ? -15.455 -11.347 -1.826 1.00 94.19 68 ASP A C 1
ATOM 555 O O . ASP A 1 68 ? -14.514 -12.055 -2.203 1.00 94.19 68 ASP A O 1
ATOM 559 N N . GLU A 1 69 ? -16.709 -11.567 -2.220 1.00 91.25 69 GLU A N 1
ATOM 560 C CA . GLU A 1 69 ? -17.111 -12.655 -3.129 1.00 91.25 69 GLU A CA 1
ATOM 561 C C . GLU A 1 69 ? -16.283 -12.656 -4.428 1.00 91.25 69 GLU A C 1
ATOM 563 O O . GLU A 1 69 ? -15.804 -13.689 -4.896 1.00 91.25 69 GLU A O 1
ATOM 568 N N . LYS A 1 70 ? -16.037 -11.468 -4.995 1.00 89.31 70 LYS A N 1
ATOM 569 C CA . LYS A 1 70 ? -15.286 -11.310 -6.250 1.00 89.31 70 LYS A CA 1
ATOM 570 C C . LYS A 1 70 ? -13.771 -11.417 -6.071 1.00 89.31 70 LYS A C 1
ATOM 572 O O . LYS A 1 70 ? -13.046 -11.392 -7.066 1.00 89.31 70 LYS A O 1
ATOM 577 N N . ARG A 1 71 ? -13.278 -11.509 -4.830 1.00 88.69 71 ARG A N 1
ATOM 578 C CA . ARG A 1 71 ? -11.851 -11.445 -4.464 1.00 88.69 71 ARG A CA 1
ATOM 579 C C . ARG A 1 71 ? -11.145 -10.211 -5.043 1.00 88.69 71 ARG A C 1
ATOM 581 O O . ARG A 1 71 ? -9.948 -10.248 -5.329 1.00 88.69 71 ARG A O 1
ATOM 588 N N . SER A 1 72 ? -11.905 -9.135 -5.216 1.00 88.94 72 SER A N 1
ATOM 589 C CA . SER A 1 72 ? -11.473 -7.834 -5.722 1.00 88.94 72 SER A CA 1
ATOM 590 C C . SER A 1 72 ? -11.048 -6.893 -4.596 1.00 88.94 72 SER A C 1
ATOM 592 O O . SER A 1 72 ? -10.276 -5.963 -4.824 1.00 88.94 72 SER A O 1
ATOM 594 N N . ALA A 1 73 ? -11.501 -7.160 -3.371 1.00 93.12 73 ALA A N 1
ATOM 595 C CA . ALA A 1 73 ? -11.142 -6.424 -2.176 1.00 93.12 73 ALA A CA 1
ATOM 596 C C . ALA A 1 73 ? -10.787 -7.378 -1.033 1.00 93.12 73 ALA A C 1
ATOM 598 O O . ALA A 1 73 ? -11.256 -8.514 -0.955 1.00 93.12 73 ALA A O 1
ATOM 599 N N . MET A 1 74 ? -9.932 -6.910 -0.130 1.00 96.00 74 MET A N 1
ATOM 600 C CA . MET A 1 74 ? -9.524 -7.670 1.041 1.00 96.00 74 MET A CA 1
ATOM 601 C C . MET A 1 74 ? -9.330 -6.753 2.241 1.00 96.00 74 MET A C 1
ATOM 603 O O . MET A 1 74 ? -8.488 -5.859 2.225 1.00 96.00 74 MET A O 1
ATOM 607 N N . ILE A 1 75 ? -10.064 -7.021 3.310 1.00 97.69 75 ILE A N 1
ATOM 608 C CA . ILE A 1 75 ? -9.854 -6.427 4.624 1.00 97.69 75 ILE A CA 1
ATOM 609 C C . ILE A 1 75 ? -8.797 -7.248 5.345 1.00 97.69 75 ILE A C 1
ATOM 611 O O . ILE A 1 75 ? -8.835 -8.474 5.323 1.00 97.69 75 ILE A O 1
ATOM 615 N N . GLN A 1 76 ? -7.856 -6.592 6.011 1.00 97.38 76 GLN A N 1
ATOM 616 C CA . GLN A 1 76 ? -6.960 -7.269 6.941 1.00 97.38 76 GLN A CA 1
ATOM 617 C C . GLN A 1 76 ? -7.035 -6.574 8.287 1.00 97.38 76 GLN A C 1
ATOM 619 O O . GLN A 1 76 ? -6.890 -5.354 8.357 1.00 97.38 76 GLN A O 1
ATOM 624 N N . VAL A 1 77 ? -7.242 -7.344 9.348 1.00 97.06 77 VAL A N 1
ATOM 625 C CA . VAL A 1 77 ? -7.342 -6.802 10.702 1.00 97.06 77 VAL A CA 1
ATOM 626 C C . VAL A 1 77 ? -6.547 -7.656 11.681 1.00 97.06 77 VAL A C 1
ATOM 628 O O . VAL A 1 77 ? -6.535 -8.886 11.618 1.00 97.06 77 VAL A O 1
ATOM 631 N N . GLN A 1 78 ? -5.841 -6.963 12.564 1.00 94.88 78 GLN A N 1
ATOM 632 C CA . GLN A 1 78 ? -5.090 -7.496 13.696 1.00 94.88 78 GLN A CA 1
ATOM 633 C C . GLN A 1 78 ? -5.132 -6.459 14.830 1.00 94.88 78 GLN A C 1
ATOM 635 O O . GLN A 1 78 ? -5.716 -5.385 14.686 1.00 94.88 78 GLN A O 1
ATOM 640 N N . ARG A 1 79 ? -4.496 -6.770 15.960 1.00 93.31 79 ARG A N 1
ATOM 641 C CA . ARG A 1 79 ? -4.558 -5.982 17.205 1.00 93.31 79 ARG A CA 1
ATOM 642 C C . ARG A 1 79 ? -4.126 -4.513 17.128 1.00 93.31 79 ARG A C 1
ATOM 644 O O . ARG A 1 79 ? -4.448 -3.745 18.023 1.00 93.31 79 ARG A O 1
ATOM 651 N N . ASP A 1 80 ? -3.380 -4.142 16.100 1.00 95.00 80 ASP A N 1
ATOM 652 C CA . ASP A 1 80 ? -2.741 -2.833 15.922 1.00 95.00 80 ASP A CA 1
ATOM 653 C C . ASP A 1 80 ? -2.815 -2.340 14.463 1.00 95.00 80 ASP A C 1
ATOM 655 O O . ASP A 1 80 ? -2.136 -1.381 14.086 1.00 95.00 80 ASP A O 1
ATOM 659 N N . ARG A 1 81 ? -3.606 -3.000 13.601 1.00 96.56 81 ARG A N 1
ATOM 660 C CA . ARG A 1 81 ? -3.653 -2.681 12.169 1.00 96.56 81 ARG A CA 1
ATOM 661 C C . ARG A 1 81 ? -4.996 -3.011 11.531 1.00 96.56 81 ARG A C 1
ATOM 663 O O . ARG A 1 81 ? -5.579 -4.064 11.780 1.00 96.56 81 ARG A O 1
ATOM 670 N N . LEU A 1 82 ? -5.427 -2.114 10.647 1.00 98.00 82 LEU A N 1
ATOM 671 C CA . LEU A 1 82 ? -6.589 -2.272 9.776 1.00 98.00 82 LEU A CA 1
ATOM 672 C C . LEU A 1 82 ? -6.178 -1.849 8.367 1.00 98.00 82 LEU A C 1
ATOM 674 O O . LEU A 1 82 ? -5.792 -0.699 8.142 1.00 98.00 82 LEU A O 1
ATOM 678 N N . HIS A 1 83 ? -6.231 -2.774 7.419 1.00 97.75 83 HIS A N 1
ATOM 679 C CA . HIS A 1 83 ? -5.920 -2.538 6.012 1.00 97.75 83 HIS A CA 1
ATOM 680 C C . HIS A 1 83 ? -7.124 -2.860 5.137 1.00 97.75 83 HIS A C 1
ATOM 682 O O . HIS A 1 83 ? -7.914 -3.748 5.448 1.00 97.75 83 HIS A O 1
ATOM 688 N N . TYR A 1 84 ? -7.211 -2.149 4.018 1.00 97.50 84 TYR A N 1
ATOM 689 C CA . TYR A 1 84 ? -8.137 -2.429 2.934 1.00 97.50 84 TYR A CA 1
ATOM 690 C C . TYR A 1 84 ? -7.336 -2.479 1.641 1.00 97.50 84 TYR A C 1
ATOM 692 O O . TYR A 1 84 ? -6.801 -1.469 1.185 1.00 97.50 84 TYR A O 1
ATOM 700 N N . ASN A 1 85 ? -7.221 -3.673 1.086 1.00 94.94 85 ASN A N 1
ATOM 701 C CA . ASN A 1 85 ? -6.537 -3.935 -0.164 1.00 94.94 85 ASN A CA 1
ATOM 702 C C . ASN A 1 85 ? -7.579 -4.057 -1.273 1.00 94.94 85 ASN A C 1
ATOM 704 O O . ASN A 1 85 ? -8.688 -4.537 -1.045 1.00 94.94 85 ASN A O 1
ATOM 708 N N . TRP A 1 86 ? -7.188 -3.698 -2.487 1.00 91.00 86 TRP A N 1
ATOM 709 C CA . TRP A 1 86 ? -7.974 -3.923 -3.688 1.00 91.00 86 TRP A CA 1
ATOM 710 C C . TRP A 1 86 ? -7.078 -4.494 -4.782 1.00 91.00 86 TRP A C 1
ATOM 712 O O . TRP A 1 86 ? -5.863 -4.286 -4.784 1.00 91.00 86 TRP A O 1
ATOM 722 N N . VAL A 1 87 ? -7.681 -5.240 -5.695 1.00 80.00 87 VAL A N 1
ATOM 723 C CA . VAL A 1 87 ? -7.029 -5.788 -6.880 1.00 80.00 87 VAL A CA 1
ATOM 724 C C . VAL A 1 87 ? -7.823 -5.316 -8.086 1.00 80.00 87 VAL A C 1
ATOM 726 O O . VAL A 1 87 ? -9.051 -5.380 -8.090 1.00 80.00 87 VAL A O 1
ATOM 729 N N . GLY A 1 88 ? -7.135 -4.849 -9.125 1.00 64.88 88 GLY A N 1
ATOM 730 C CA . GLY A 1 88 ? -7.779 -4.655 -10.417 1.00 64.88 88 GLY A CA 1
ATOM 731 C C . GLY A 1 88 ? -8.169 -6.004 -11.010 1.00 64.88 88 GLY A C 1
ATOM 732 O O . GLY A 1 88 ? -7.298 -6.781 -11.394 1.00 64.88 88 GLY A O 1
ATOM 733 N N . SER A 1 89 ? -9.465 -6.293 -11.098 1.00 50.38 89 SER A N 1
ATOM 734 C CA . SER A 1 89 ? -9.979 -7.292 -12.037 1.00 50.38 89 SER A CA 1
ATOM 735 C C . SER A 1 89 ? -10.010 -6.631 -13.411 1.00 50.38 89 SER A C 1
ATOM 737 O O . SER A 1 89 ? -10.599 -5.560 -13.504 1.00 50.38 89 SER A O 1
ATOM 739 N N . GLY A 1 90 ? -9.370 -7.224 -14.427 1.00 48.12 90 GLY A N 1
ATOM 740 C CA . GLY A 1 90 ? -9.026 -6.653 -15.748 1.00 48.12 90 GLY A CA 1
ATOM 741 C C . GLY A 1 90 ? -10.143 -6.097 -16.652 1.00 48.12 90 GLY A C 1
ATOM 742 O O . GLY A 1 90 ? -10.080 -6.284 -17.858 1.00 48.12 90 GLY A O 1
ATOM 743 N N . GLN A 1 91 ? -11.159 -5.453 -16.090 1.00 44.31 91 GLN A N 1
ATOM 744 C CA . GLN A 1 91 ? -12.152 -4.613 -16.755 1.00 44.31 91 GLN A CA 1
ATOM 745 C C . GLN A 1 91 ? -12.117 -3.181 -16.187 1.00 44.31 91 GLN A C 1
ATOM 747 O O . GLN A 1 91 ? -12.302 -2.236 -16.938 1.00 44.31 91 GLN A O 1
ATOM 752 N N . GLU A 1 92 ? -11.816 -2.984 -14.892 1.00 57.72 92 GLU A N 1
ATOM 753 C CA . GLU A 1 92 ? -11.664 -1.641 -14.314 1.00 57.72 92 GLU A CA 1
ATOM 754 C C . GLU A 1 92 ? -10.805 -1.685 -13.038 1.00 57.72 92 GLU A C 1
ATOM 756 O O . GLU A 1 92 ? -11.086 -2.442 -12.105 1.00 57.72 92 GLU A O 1
ATOM 761 N N . TYR A 1 93 ? -9.725 -0.899 -12.988 1.00 67.69 93 TYR A N 1
ATOM 762 C CA . TYR A 1 93 ? -8.884 -0.796 -11.794 1.00 67.69 93 TYR A CA 1
ATOM 763 C C . TYR A 1 93 ? -9.517 0.204 -10.812 1.00 67.69 93 TYR A C 1
ATOM 765 O O . TYR A 1 93 ? -9.690 1.369 -11.186 1.00 67.69 93 TYR A O 1
ATOM 773 N N . PRO A 1 94 ? -9.847 -0.187 -9.563 1.00 76.12 94 PRO A N 1
ATOM 774 C CA . PRO A 1 94 ? -10.458 0.727 -8.606 1.00 76.12 94 PRO A CA 1
ATOM 775 C C . PRO A 1 94 ? -9.567 1.945 -8.364 1.00 76.12 94 PRO A C 1
ATOM 777 O O . PRO A 1 94 ? -8.410 1.819 -7.953 1.00 76.12 94 PRO A O 1
ATOM 780 N N . ARG A 1 95 ? -10.123 3.131 -8.618 1.00 86.00 95 ARG A N 1
ATOM 781 C CA . ARG A 1 95 ? -9.442 4.402 -8.363 1.00 86.00 95 ARG A CA 1
ATOM 782 C C . ARG A 1 95 ? -9.449 4.727 -6.874 1.00 86.00 95 ARG A C 1
ATOM 784 O O . ARG A 1 95 ? -10.365 4.337 -6.145 1.00 86.00 95 ARG A O 1
ATOM 791 N N . TYR A 1 96 ? -8.438 5.466 -6.427 1.00 90.56 96 TYR A N 1
ATOM 792 C CA . TYR A 1 96 ? -8.279 5.855 -5.026 1.00 90.56 96 TYR A CA 1
ATOM 793 C C . TYR A 1 96 ? -9.531 6.549 -4.474 1.00 90.56 96 TYR A C 1
ATOM 795 O O . TYR A 1 96 ? -9.985 6.238 -3.374 1.00 90.56 96 TYR A O 1
ATOM 803 N N . GLU A 1 97 ? -10.154 7.402 -5.282 1.00 91.75 97 GLU A N 1
ATOM 804 C CA . GLU A 1 97 ? -11.364 8.157 -4.960 1.00 91.75 97 GLU A CA 1
ATOM 805 C C . GLU A 1 97 ? -12.567 7.247 -4.678 1.00 91.75 97 GLU A C 1
ATOM 807 O O . GLU A 1 97 ? -13.430 7.598 -3.877 1.00 91.75 97 GLU A O 1
ATOM 812 N N . ALA A 1 98 ? -12.612 6.060 -5.291 1.00 91.31 98 ALA A N 1
ATOM 813 C CA . ALA A 1 98 ? -13.653 5.063 -5.052 1.00 91.31 98 ALA A CA 1
ATOM 814 C C . ALA A 1 98 ? -13.331 4.143 -3.859 1.00 91.31 98 ALA A C 1
ATOM 816 O O . ALA A 1 98 ? -14.241 3.595 -3.231 1.00 91.31 98 ALA A O 1
ATOM 817 N N . VAL A 1 99 ? -12.047 3.957 -3.536 1.00 93.31 99 VAL A N 1
ATOM 818 C CA . VAL A 1 99 ? -11.585 3.093 -2.435 1.00 93.31 99 VAL A CA 1
ATOM 819 C C . VAL A 1 99 ? -11.614 3.825 -1.091 1.00 93.31 99 VAL A C 1
ATOM 821 O O . VAL A 1 99 ? -12.037 3.248 -0.087 1.00 93.31 99 VAL A O 1
ATOM 824 N N . LEU A 1 100 ? -11.210 5.098 -1.051 1.00 95.81 100 LEU A N 1
ATOM 825 C CA . LEU A 1 100 ? -11.089 5.872 0.187 1.00 95.81 100 LEU A CA 1
ATOM 826 C C . LEU A 1 100 ? -12.402 5.947 0.997 1.00 95.81 100 LEU A C 1
ATOM 828 O O . LEU A 1 100 ? -12.339 5.734 2.212 1.00 95.81 100 LEU A O 1
ATOM 832 N N . PRO A 1 101 ? -13.588 6.181 0.395 1.00 96.94 101 PRO A N 1
ATOM 833 C CA . PRO A 1 101 ? -14.850 6.173 1.136 1.00 96.94 101 PRO A CA 1
ATOM 834 C C . PRO A 1 101 ? -15.169 4.809 1.759 1.00 96.94 101 PRO A C 1
ATOM 836 O O . PRO A 1 101 ? -15.609 4.753 2.905 1.00 96.94 101 PRO A O 1
ATOM 839 N N . LYS A 1 102 ? -14.880 3.705 1.053 1.00 96.00 102 LYS A N 1
ATOM 840 C CA . LYS A 1 102 ? -15.083 2.338 1.569 1.00 96.00 102 LYS A CA 1
ATOM 841 C C . LYS A 1 102 ? -14.187 2.064 2.771 1.00 96.00 102 LYS A C 1
ATOM 843 O O . LYS A 1 102 ? -14.637 1.521 3.774 1.00 96.00 102 LYS A O 1
ATOM 848 N N . TYR A 1 103 ? -12.927 2.485 2.690 1.00 97.75 103 TYR A N 1
ATOM 849 C CA . TYR A 1 103 ? -11.999 2.352 3.806 1.00 97.75 103 TYR A CA 1
ATOM 850 C C . TYR A 1 103 ? -12.405 3.220 5.008 1.00 97.75 103 TYR A C 1
ATOM 852 O O . TYR A 1 103 ? -12.263 2.792 6.154 1.00 97.75 103 TYR A O 1
ATOM 860 N N . ARG A 1 104 ? -12.957 4.416 4.765 1.00 98.00 104 ARG A N 1
ATOM 861 C CA . ARG A 1 104 ? -13.502 5.278 5.822 1.00 98.00 104 ARG A CA 1
ATOM 862 C C . ARG A 1 104 ? -14.670 4.631 6.553 1.00 98.00 104 ARG A C 1
ATOM 864 O O . ARG A 1 104 ? -14.689 4.644 7.781 1.00 98.00 104 ARG A O 1
ATOM 871 N N . GLU A 1 105 ? -15.597 4.048 5.808 1.00 97.88 105 GLU A N 1
ATOM 872 C CA . GLU A 1 105 ? -16.735 3.335 6.381 1.00 97.88 105 GLU A CA 1
ATOM 873 C C . GLU A 1 105 ? -16.280 2.108 7.183 1.00 97.88 105 GLU A C 1
ATOM 875 O O . GLU A 1 105 ? -16.683 1.937 8.330 1.00 97.88 105 GLU A O 1
ATOM 880 N N . LEU A 1 106 ? -15.336 1.322 6.658 1.00 98.31 106 LEU A N 1
ATOM 881 C CA . LEU A 1 106 ? -14.745 0.205 7.397 1.00 98.31 106 LEU A CA 1
ATOM 882 C C . LEU A 1 106 ? -14.092 0.648 8.717 1.00 98.31 106 LEU A C 1
ATOM 884 O O . LEU A 1 106 ? -14.252 -0.007 9.746 1.00 98.31 106 LEU A O 1
ATOM 888 N N . ALA A 1 107 ? -13.341 1.752 8.703 1.00 98.38 107 ALA A N 1
ATOM 889 C CA . ALA A 1 107 ? -12.707 2.287 9.904 1.00 98.38 107 ALA A CA 1
ATOM 890 C C . ALA A 1 107 ? -13.738 2.717 10.958 1.00 98.38 107 ALA A C 1
ATOM 892 O O . ALA A 1 107 ? -13.533 2.484 12.151 1.00 98.38 107 ALA A O 1
ATOM 893 N N . LYS A 1 108 ? -14.851 3.311 10.514 1.00 98.25 108 LYS A N 1
ATOM 894 C CA . LYS A 1 108 ? -15.980 3.672 11.372 1.00 98.25 108 LYS A CA 1
ATOM 895 C C . LYS A 1 108 ? -16.624 2.426 11.985 1.00 98.25 108 LYS A C 1
ATOM 897 O O . LYS A 1 108 ? -16.706 2.352 13.207 1.00 98.25 108 LYS A O 1
ATOM 902 N N . GLN A 1 109 ? -16.970 1.427 11.171 1.00 98.19 109 GLN A N 1
ATOM 903 C CA . GLN A 1 109 ? -17.542 0.159 11.642 1.00 98.19 109 GLN A CA 1
ATOM 904 C C . GLN A 1 109 ? -16.632 -0.541 12.654 1.00 98.19 109 GLN A C 1
ATOM 906 O O . GLN A 1 109 ? -17.095 -1.027 13.684 1.00 98.19 109 GLN A O 1
ATOM 911 N N . PHE A 1 110 ? -15.318 -0.553 12.409 1.00 98.44 110 PHE A N 1
ATOM 912 C CA . PHE A 1 110 ? -14.362 -1.123 13.355 1.00 98.44 110 PHE A CA 1
ATOM 913 C C . PHE A 1 110 ? -14.307 -0.329 14.667 1.00 98.44 110 PHE A C 1
ATOM 915 O O . PHE A 1 110 ? -14.306 -0.921 15.742 1.00 98.44 110 PHE A O 1
ATOM 922 N N . SER A 1 111 ? -14.324 1.005 14.610 1.00 98.06 111 SER A N 1
ATOM 923 C CA . SER A 1 111 ? -14.374 1.844 15.813 1.00 98.06 111 SER A CA 1
ATOM 924 C C . SER A 1 111 ? -15.651 1.612 16.632 1.00 98.06 111 SER A C 1
ATOM 926 O O . SER A 1 111 ? -15.582 1.505 17.856 1.00 98.06 111 SER A O 1
ATOM 928 N N . GLU A 1 112 ? -16.808 1.511 15.977 1.00 98.06 112 GLU A N 1
ATOM 929 C CA . GLU A 1 112 ? -18.093 1.207 16.621 1.00 98.06 112 GLU A CA 1
ATOM 930 C C . GLU A 1 112 ? -18.088 -0.194 17.242 1.00 98.06 112 GLU A C 1
ATOM 932 O O . GLU A 1 112 ? -18.518 -0.371 18.384 1.00 98.06 112 GLU A O 1
ATOM 937 N N . PHE A 1 113 ? -17.516 -1.178 16.541 1.00 98.25 113 PHE A N 1
ATOM 938 C CA . PHE A 1 113 ? -17.323 -2.527 17.063 1.00 98.25 113 PHE A CA 1
ATOM 939 C C . PHE A 1 113 ? -16.484 -2.528 18.349 1.00 98.25 113 PHE A C 1
ATOM 941 O O . PHE A 1 113 ? -16.881 -3.141 19.340 1.00 98.25 113 PHE A O 1
ATOM 948 N N . LEU A 1 114 ? -15.348 -1.825 18.369 1.00 97.69 114 LEU A N 1
ATOM 949 C CA . LEU A 1 114 ? -14.484 -1.752 19.551 1.00 97.69 114 LEU A CA 1
ATOM 950 C C . LEU A 1 114 ? -15.204 -1.125 20.751 1.00 97.69 114 LEU A C 1
ATOM 952 O O . LEU A 1 114 ? -15.119 -1.653 21.863 1.00 97.69 114 LEU A O 1
ATOM 956 N N . GLN A 1 115 ? -15.960 -0.047 20.522 1.00 96.88 115 GLN A N 1
ATOM 957 C CA . GLN A 1 115 ? -16.763 0.595 21.564 1.00 96.88 115 GLN A CA 1
ATOM 958 C C . GLN A 1 115 ? -17.850 -0.342 22.102 1.00 96.88 115 GLN A C 1
ATOM 960 O O . GLN A 1 115 ? -17.956 -0.516 23.315 1.00 96.88 115 GLN A O 1
ATOM 965 N N . ALA A 1 116 ? -18.601 -1.008 21.220 1.00 97.50 116 ALA A N 1
ATOM 966 C CA . ALA A 1 116 ? -19.658 -1.944 21.604 1.00 97.50 116 ALA A CA 1
ATOM 967 C C . ALA A 1 116 ? -19.137 -3.153 22.403 1.00 97.50 116 ALA A C 1
ATOM 969 O O . ALA A 1 116 ? -19.882 -3.765 23.168 1.00 97.50 116 ALA A O 1
ATOM 970 N N . ARG A 1 117 ? -17.857 -3.508 22.238 1.00 96.81 117 ARG A N 1
ATOM 971 C CA . ARG A 1 117 ? -17.189 -4.589 22.979 1.00 96.81 117 ARG A CA 1
ATOM 972 C C . ARG A 1 117 ? -16.413 -4.113 24.209 1.00 96.81 117 ARG A C 1
ATOM 974 O O . ARG A 1 117 ? -15.821 -4.945 24.888 1.00 96.81 117 ARG A O 1
ATOM 981 N N . GLY A 1 118 ? -16.407 -2.813 24.508 1.00 96.62 118 GLY A N 1
ATOM 982 C CA . GLY A 1 118 ? -15.668 -2.262 25.646 1.00 96.62 118 GLY A CA 1
ATOM 983 C C . GLY A 1 118 ? -14.144 -2.368 25.505 1.00 96.62 118 GLY A C 1
ATOM 984 O O . GLY A 1 118 ? -13.442 -2.390 26.511 1.00 96.62 118 GLY A O 1
ATOM 985 N N . LEU A 1 119 ? -13.625 -2.430 24.273 1.00 96.06 119 LEU A N 1
ATOM 986 C CA . LEU A 1 119 ? -12.191 -2.583 23.974 1.00 96.06 119 LEU A CA 1
ATOM 987 C C . LEU A 1 119 ? -11.439 -1.242 23.887 1.00 96.06 119 LEU A C 1
ATOM 989 O O . LEU A 1 119 ? -10.252 -1.204 23.572 1.00 96.06 119 LEU A O 1
ATOM 993 N N . GLY A 1 120 ? -12.124 -0.136 24.182 1.00 93.62 120 GLY A N 1
ATOM 994 C CA . GLY A 1 120 ? -11.571 1.212 24.108 1.00 93.62 120 GLY A CA 1
ATOM 995 C C . GLY A 1 120 ? -11.631 1.826 22.703 1.00 93.62 120 GLY A C 1
ATOM 996 O O . GLY A 1 120 ? -12.155 1.222 21.765 1.00 93.62 120 GLY A O 1
ATOM 997 N N . PRO A 1 121 ? -11.156 3.074 22.555 1.00 94.75 121 PRO A N 1
ATOM 998 C CA . PRO A 1 121 ? -11.200 3.785 21.286 1.00 94.75 121 PRO A CA 1
ATOM 999 C C . PRO A 1 121 ? -10.087 3.331 20.337 1.00 94.75 121 PRO A C 1
ATOM 1001 O O . PRO A 1 121 ? -8.984 2.983 20.761 1.00 94.75 121 PRO A O 1
ATOM 1004 N N . LEU A 1 122 ? -10.348 3.441 19.035 1.00 96.69 122 LEU A N 1
ATOM 1005 C CA . LEU A 1 122 ? -9.314 3.319 18.016 1.00 96.69 122 LEU A CA 1
ATOM 1006 C C . LEU A 1 122 ? -8.353 4.515 18.118 1.00 96.69 122 LEU A C 1
ATOM 1008 O O . LEU A 1 122 ? -8.777 5.660 17.961 1.00 96.69 122 LEU A O 1
ATOM 1012 N N . ARG A 1 123 ? -7.060 4.255 18.347 1.00 97.62 123 ARG A N 1
ATOM 1013 C CA . ARG A 1 123 ? -6.006 5.283 18.440 1.00 97.62 123 ARG A CA 1
ATOM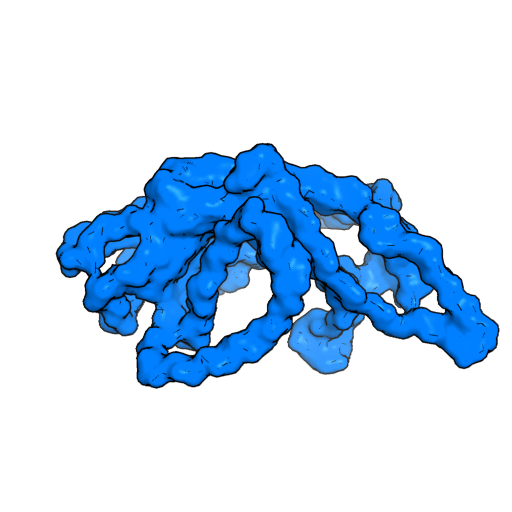 1014 C C . ARG A 1 123 ? -4.975 5.114 17.320 1.00 97.62 123 ARG A C 1
ATOM 1016 O O . ARG A 1 123 ? -3.941 4.480 17.538 1.00 97.62 123 ARG A O 1
ATOM 1023 N N . PRO A 1 124 ? -5.257 5.599 16.095 1.00 97.81 124 PRO A N 1
ATOM 1024 C CA . PRO A 1 124 ? -4.295 5.554 15.004 1.00 97.81 124 PRO A CA 1
ATOM 1025 C C . PRO A 1 124 ? -3.019 6.307 15.347 1.00 97.81 124 PRO A C 1
ATOM 1027 O O . PRO A 1 124 ? -3.084 7.425 15.848 1.00 97.81 124 PRO A O 1
ATOM 1030 N N . ASN A 1 125 ? -1.883 5.687 15.034 1.00 97.00 125 ASN A N 1
ATOM 1031 C CA . ASN A 1 125 ? -0.554 6.266 15.222 1.00 97.00 125 ASN A CA 1
ATOM 1032 C C . ASN A 1 125 ? 0.221 6.407 13.901 1.00 97.00 125 ASN A C 1
ATOM 1034 O O . ASN A 1 125 ? 1.253 7.077 13.850 1.00 97.00 125 ASN A O 1
ATOM 1038 N N . GLN A 1 126 ? -0.264 5.790 12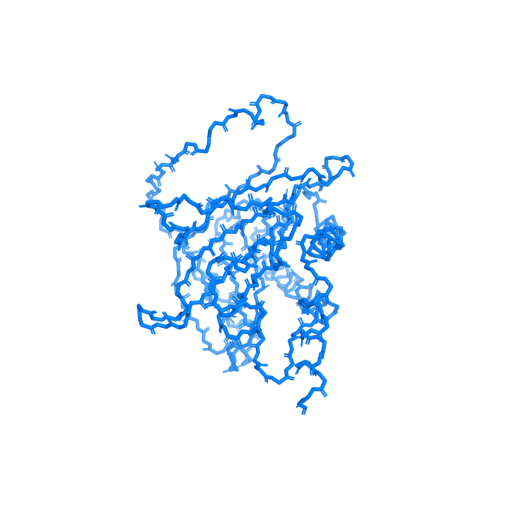.814 1.00 97.06 126 GLN A N 1
ATOM 1039 C CA . GLN A 1 126 ? 0.378 5.879 11.507 1.00 97.06 126 GLN A CA 1
ATOM 1040 C C . GLN A 1 126 ? -0.588 5.579 10.353 1.00 97.06 126 GLN A C 1
ATOM 1042 O O . GLN A 1 126 ? -1.367 4.616 10.376 1.00 97.06 126 GLN A O 1
ATOM 1047 N N . TRP A 1 127 ? -0.489 6.380 9.296 1.00 98.00 127 TRP A N 1
ATOM 1048 C CA . TRP A 1 127 ? -1.154 6.150 8.018 1.00 98.00 127 TRP A CA 1
ATOM 1049 C C . TRP A 1 127 ? -0.205 5.465 7.031 1.00 98.00 127 TRP A C 1
ATOM 1051 O O . TRP A 1 127 ? 1.010 5.617 7.119 1.00 98.00 127 TRP A O 1
ATOM 1061 N N . GLU A 1 128 ? -0.756 4.681 6.106 1.00 97.62 128 GLU A N 1
ATOM 1062 C CA . GLU A 1 128 ? 0.014 3.920 5.116 1.00 97.62 128 GLU A CA 1
ATOM 1063 C C . GLU A 1 128 ? -0.854 3.665 3.881 1.00 97.62 128 GLU A C 1
ATOM 1065 O O . GLU A 1 128 ? -2.009 3.252 4.022 1.00 97.62 128 GLU A O 1
ATOM 1070 N N . LEU A 1 129 ? -0.295 3.911 2.698 1.00 97.69 129 LEU A N 1
ATOM 1071 C CA . LEU A 1 129 ? -0.889 3.661 1.389 1.00 97.69 129 LEU A CA 1
ATOM 1072 C C . LEU A 1 129 ? 0.162 3.012 0.490 1.00 97.69 129 LEU A C 1
ATOM 1074 O O . LEU A 1 129 ? 1.281 3.514 0.403 1.00 97.69 129 LEU A O 1
ATOM 1078 N N . THR A 1 130 ? -0.208 1.938 -0.206 1.00 96.94 130 THR A N 1
ATOM 1079 C CA . THR A 1 130 ? 0.726 1.175 -1.041 1.00 96.94 130 THR A CA 1
ATOM 1080 C C . THR A 1 130 ? 0.127 0.889 -2.408 1.00 96.94 130 THR A C 1
ATOM 1082 O O . THR A 1 130 ? -0.999 0.407 -2.509 1.00 96.94 130 THR A O 1
ATOM 1085 N N . TYR A 1 131 ? 0.906 1.158 -3.452 1.00 95.31 131 TYR A N 1
ATOM 1086 C CA . TYR A 1 131 ? 0.609 0.822 -4.840 1.00 95.31 131 TYR A CA 1
ATOM 1087 C C . TYR A 1 131 ? 1.583 -0.261 -5.286 1.00 95.31 131 TYR A C 1
ATOM 1089 O O . TYR A 1 131 ? 2.794 -0.106 -5.136 1.00 95.31 131 TYR A O 1
ATOM 1097 N N . VAL A 1 132 ? 1.058 -1.358 -5.829 1.00 93.31 132 VAL A N 1
ATOM 1098 C CA . VAL A 1 132 ? 1.860 -2.464 -6.364 1.00 93.31 132 VAL A CA 1
ATOM 1099 C C . VAL A 1 132 ? 1.617 -2.538 -7.862 1.00 93.31 132 VAL A C 1
ATOM 1101 O O . VAL A 1 132 ? 0.559 -2.980 -8.302 1.00 93.31 132 VAL A O 1
ATOM 1104 N N . ASN A 1 133 ? 2.607 -2.122 -8.645 1.00 92.19 133 ASN A N 1
ATOM 1105 C CA . ASN A 1 133 ? 2.522 -2.088 -10.099 1.00 92.19 133 ASN A CA 1
ATOM 1106 C C . ASN A 1 133 ? 3.382 -3.212 -10.676 1.00 92.19 133 ASN A C 1
ATOM 1108 O O . ASN A 1 133 ? 4.586 -3.251 -10.438 1.00 92.19 133 ASN A O 1
ATOM 1112 N N . ASN A 1 134 ? 2.778 -4.131 -11.431 1.00 92.38 134 ASN A N 1
ATOM 1113 C CA . ASN A 1 134 ? 3.521 -5.147 -12.177 1.00 92.38 134 ASN A CA 1
ATOM 1114 C C . ASN A 1 134 ? 3.553 -4.743 -13.655 1.00 92.38 134 ASN A C 1
ATOM 1116 O O . ASN A 1 134 ? 2.531 -4.802 -14.336 1.00 92.38 134 ASN A O 1
ATOM 1120 N N . ILE A 1 135 ? 4.723 -4.354 -14.151 1.00 93.75 135 ILE A N 1
ATOM 1121 C CA . ILE A 1 135 ? 4.947 -4.003 -15.554 1.00 93.75 135 ILE A CA 1
ATOM 1122 C C . ILE A 1 135 ? 5.405 -5.270 -16.278 1.00 93.75 135 ILE A C 1
ATOM 1124 O O . ILE A 1 135 ? 6.573 -5.657 -16.192 1.00 93.75 135 ILE A O 1
ATOM 1128 N N . LEU A 1 136 ? 4.468 -5.950 -16.939 1.00 93.25 136 LEU A N 1
ATOM 1129 C CA . LEU A 1 136 ? 4.700 -7.250 -17.576 1.00 93.25 136 LEU A CA 1
ATOM 1130 C C . LEU A 1 136 ? 5.649 -7.141 -18.780 1.00 93.25 136 LEU A C 1
ATOM 1132 O O . LEU A 1 136 ? 5.577 -6.183 -19.547 1.00 93.25 136 LEU A O 1
ATOM 1136 N N . GLN A 1 137 ? 6.504 -8.142 -18.970 1.00 94.44 137 GLN A N 1
ATOM 1137 C CA . GLN A 1 137 ? 7.277 -8.313 -20.203 1.00 94.44 137 GLN A CA 1
ATOM 1138 C C . GLN A 1 137 ? 6.341 -8.438 -21.415 1.00 94.44 137 GLN A C 1
ATOM 1140 O O . GLN A 1 137 ? 5.253 -9.003 -21.298 1.00 94.44 137 GLN A O 1
ATOM 1145 N N . GLY A 1 138 ? 6.759 -7.919 -22.569 1.00 92.75 138 GLY A N 1
ATOM 1146 C CA . GLY A 1 138 ? 5.946 -7.868 -23.786 1.00 92.75 138 GLY A CA 1
ATOM 1147 C C . GLY A 1 138 ? 4.954 -6.702 -23.819 1.00 92.75 138 GLY A C 1
ATOM 1148 O O . GLY A 1 138 ? 4.088 -6.661 -24.689 1.00 92.75 138 GLY A O 1
ATOM 1149 N N . THR A 1 139 ? 5.039 -5.769 -22.861 1.00 92.94 139 THR A N 1
ATOM 1150 C CA . THR A 1 139 ? 4.239 -4.532 -22.861 1.00 92.94 139 THR A CA 1
ATOM 1151 C C . THR A 1 139 ? 5.075 -3.343 -23.331 1.00 92.94 139 THR A C 1
ATOM 1153 O O . THR A 1 139 ? 5.151 -3.049 -24.517 1.00 92.94 139 THR A O 1
ATOM 1156 N N . VAL A 1 140 ? 5.731 -2.662 -22.396 1.00 94.69 140 VAL A N 1
ATOM 1157 C CA . VAL A 1 140 ? 6.601 -1.503 -22.635 1.00 94.69 140 VAL A CA 1
ATOM 1158 C C . VAL A 1 140 ? 8.084 -1.890 -22.662 1.00 94.69 140 VAL A C 1
ATOM 1160 O O . VAL A 1 140 ? 8.935 -1.035 -22.900 1.00 94.69 140 VAL A O 1
ATOM 1163 N N . TRP A 1 141 ? 8.389 -3.169 -22.425 1.00 95.19 141 TRP A N 1
ATOM 1164 C CA . TRP A 1 141 ? 9.727 -3.753 -22.481 1.00 95.19 141 TRP A CA 1
ATOM 1165 C C . TRP A 1 141 ? 9.681 -5.219 -22.913 1.00 95.19 141 TRP A C 1
ATOM 1167 O O . TRP A 1 141 ? 8.749 -5.940 -22.549 1.00 95.19 141 TRP A O 1
ATOM 1177 N N . ASP A 1 142 ? 10.729 -5.666 -23.604 1.00 93.69 142 ASP A N 1
ATOM 1178 C CA . ASP A 1 142 ? 10.898 -7.057 -24.038 1.00 93.69 142 ASP A CA 1
ATOM 1179 C C . ASP A 1 142 ? 12.151 -7.688 -23.433 1.00 93.69 142 ASP A C 1
ATOM 1181 O O . ASP A 1 142 ? 12.163 -8.877 -23.111 1.00 93.69 142 ASP A O 1
ATOM 1185 N N . THR A 1 143 ? 13.199 -6.892 -23.218 1.00 91.94 143 THR A N 1
ATOM 1186 C CA . THR A 1 143 ? 14.476 -7.354 -22.661 1.00 91.94 143 THR A CA 1
ATOM 1187 C C . THR A 1 143 ? 14.928 -6.472 -21.494 1.00 91.94 143 THR A C 1
ATOM 1189 O O . THR A 1 143 ? 14.487 -5.327 -21.389 1.00 91.94 143 THR A O 1
ATOM 1192 N N . PRO A 1 144 ? 15.835 -6.944 -20.617 1.00 92.06 144 PRO A N 1
ATOM 1193 C CA . PRO A 1 144 ? 16.386 -6.106 -19.550 1.00 92.06 144 PRO A CA 1
ATOM 1194 C C . PRO A 1 144 ? 17.041 -4.799 -20.019 1.00 92.06 144 PRO A C 1
ATOM 1196 O O . PRO A 1 144 ? 17.061 -3.818 -19.278 1.00 92.06 144 PRO A O 1
ATOM 1199 N N . ALA A 1 145 ? 17.533 -4.752 -21.261 1.00 90.25 145 ALA A N 1
ATOM 1200 C CA . ALA A 1 145 ? 18.114 -3.547 -21.851 1.00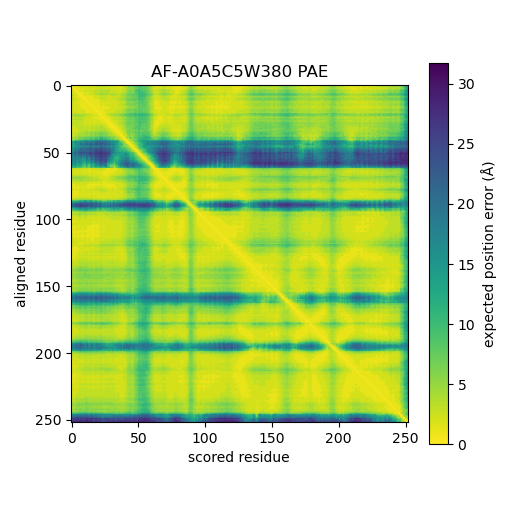 90.25 145 ALA A CA 1
ATOM 1201 C C . ALA A 1 145 ? 17.093 -2.403 -22.028 1.00 90.25 145 ALA A C 1
ATOM 1203 O O . ALA A 1 145 ? 17.485 -1.241 -22.098 1.00 90.25 145 ALA A O 1
ATOM 1204 N N . ASP A 1 146 ? 15.792 -2.707 -22.064 1.00 93.00 146 ASP A N 1
ATOM 1205 C CA . ASP A 1 146 ? 14.726 -1.708 -22.177 1.00 93.00 146 ASP A CA 1
ATOM 1206 C C . ASP A 1 146 ? 14.421 -0.989 -20.857 1.00 93.00 146 ASP A C 1
ATOM 1208 O O . ASP A 1 146 ? 13.813 0.081 -20.868 1.00 93.00 146 ASP A O 1
ATOM 1212 N N . TRP A 1 147 ? 14.792 -1.559 -19.705 1.00 94.62 147 TRP A N 1
ATOM 1213 C CA . TRP A 1 147 ? 14.329 -1.068 -18.403 1.00 94.62 147 TRP A CA 1
ATOM 1214 C C . TRP A 1 147 ? 14.677 0.403 -18.120 1.00 94.62 147 TRP A C 1
ATOM 1216 O O . TRP A 1 147 ? 13.783 1.110 -17.646 1.00 94.62 147 TRP A O 1
ATOM 1226 N N . PRO A 1 148 ? 15.873 0.927 -18.469 1.00 94.31 148 PRO A N 1
ATOM 1227 C CA . PRO A 1 148 ? 16.172 2.357 -18.335 1.00 94.31 148 PRO A CA 1
ATOM 1228 C C . PRO A 1 148 ? 15.233 3.269 -19.126 1.00 94.31 148 PRO A C 1
ATOM 1230 O O . PRO A 1 148 ? 14.925 4.374 -18.698 1.00 94.31 148 PRO A O 1
ATOM 1233 N N . ARG A 1 149 ? 14.718 2.800 -20.267 1.00 93.94 149 ARG A N 1
ATOM 1234 C CA . ARG A 1 149 ? 13.736 3.541 -21.069 1.00 93.94 149 ARG A CA 1
ATOM 1235 C C . ARG A 1 149 ? 12.335 3.492 -20.458 1.00 93.94 149 ARG A C 1
ATOM 1237 O O . ARG A 1 149 ? 11.539 4.395 -20.699 1.00 93.94 149 ARG A O 1
ATOM 1244 N N . VAL A 1 150 ? 12.005 2.451 -19.694 1.00 95.19 150 VAL A N 1
ATOM 1245 C CA . VAL A 1 150 ? 10.712 2.342 -18.995 1.00 95.19 150 VAL A CA 1
ATOM 1246 C C . VAL A 1 150 ? 10.704 3.169 -17.711 1.00 95.19 150 VAL A C 1
ATOM 1248 O O . VAL A 1 150 ? 9.717 3.854 -17.446 1.00 95.19 150 VAL A O 1
ATOM 1251 N N . LEU A 1 151 ? 11.794 3.118 -16.940 1.00 96.50 151 LEU A N 1
ATOM 1252 C CA . LEU A 1 151 ? 11.936 3.754 -15.626 1.00 96.50 151 LEU A CA 1
ATOM 1253 C C . LEU A 1 151 ? 13.099 4.766 -15.583 1.00 96.50 151 LEU A C 1
ATOM 1255 O O . LEU A 1 151 ? 14.000 4.621 -14.749 1.00 96.50 151 LEU A O 1
ATOM 1259 N N . PRO A 1 152 ? 13.117 5.788 -16.458 1.00 95.31 152 PRO A N 1
ATOM 1260 C CA . PRO A 1 152 ? 14.257 6.697 -16.592 1.00 95.31 152 PRO A CA 1
ATOM 1261 C C . PRO A 1 152 ? 14.543 7.527 -15.333 1.00 95.31 152 PRO A C 1
ATOM 1263 O O . PRO A 1 152 ? 15.673 7.970 -15.147 1.00 95.31 152 PRO A O 1
ATOM 1266 N N . GLY A 1 153 ? 13.554 7.743 -14.456 1.00 93.94 153 GLY A N 1
ATOM 1267 C CA . GLY A 1 153 ? 13.764 8.485 -13.206 1.00 93.94 153 GLY A CA 1
ATOM 1268 C C . GLY A 1 153 ? 14.410 7.664 -12.083 1.00 93.94 153 GLY A C 1
ATOM 1269 O O . GLY A 1 153 ? 14.839 8.240 -11.087 1.00 93.94 153 GLY A O 1
ATOM 1270 N N . LEU A 1 154 ? 14.503 6.337 -12.234 1.00 94.50 154 LEU A N 1
ATOM 1271 C CA . LEU A 1 154 ? 15.193 5.454 -11.282 1.00 94.50 154 LEU A CA 1
ATOM 1272 C C . LEU A 1 154 ? 16.467 4.848 -11.865 1.00 94.50 154 LEU A C 1
ATOM 1274 O O . LEU A 1 154 ? 17.460 4.679 -11.156 1.00 94.50 154 LEU A O 1
ATOM 1278 N N . LEU A 1 155 ? 16.419 4.468 -13.140 1.00 92.44 155 LEU A N 1
ATOM 1279 C CA . LEU A 1 155 ? 17.474 3.727 -13.808 1.00 92.44 155 LEU A CA 1
ATOM 1280 C C . LEU A 1 155 ? 18.214 4.647 -14.776 1.00 92.44 155 LEU A C 1
ATOM 1282 O O . LEU A 1 155 ? 17.639 5.160 -15.733 1.00 92.44 155 LEU A O 1
ATOM 1286 N N . GLY A 1 156 ? 19.513 4.818 -14.537 1.00 84.38 156 GLY A N 1
ATOM 1287 C CA . GLY A 1 156 ? 20.409 5.431 -15.512 1.00 84.38 156 GLY A CA 1
ATOM 1288 C C . GLY A 1 156 ? 20.698 4.501 -16.693 1.00 84.38 156 GLY A C 1
ATOM 1289 O O . GLY A 1 156 ? 20.213 3.370 -16.763 1.00 84.38 156 GLY A O 1
ATOM 1290 N N . ASN A 1 157 ? 21.548 4.963 -17.610 1.00 79.81 157 ASN A N 1
ATOM 1291 C CA . ASN A 1 157 ? 22.030 4.126 -18.705 1.00 79.81 157 ASN A CA 1
ATOM 1292 C C . ASN A 1 157 ? 22.762 2.902 -18.149 1.00 79.81 157 ASN A C 1
ATOM 1294 O O . ASN A 1 157 ? 23.733 3.033 -17.402 1.00 79.81 157 ASN A O 1
ATOM 1298 N N . VAL A 1 158 ? 22.307 1.715 -18.540 1.00 74.31 158 VAL A N 1
ATOM 1299 C CA . VAL A 1 158 ? 22.964 0.464 -18.172 1.00 74.31 158 VAL A CA 1
ATOM 1300 C C . VAL A 1 158 ? 23.954 0.096 -19.268 1.00 74.31 158 VAL A C 1
ATOM 1302 O O . VAL A 1 158 ? 23.576 -0.116 -20.419 1.00 74.31 158 VAL A O 1
ATOM 1305 N N . THR A 1 159 ? 25.231 0.015 -18.910 1.00 71.75 159 THR A N 1
ATOM 1306 C CA . THR A 1 159 ? 26.276 -0.454 -19.821 1.00 71.75 159 THR A CA 1
ATOM 1307 C C . THR A 1 159 ? 26.263 -1.977 -19.857 1.00 71.75 159 THR A C 1
ATOM 1309 O O . THR A 1 159 ? 26.573 -2.622 -18.857 1.00 71.75 159 THR A O 1
ATOM 1312 N N . ALA A 1 160 ? 25.950 -2.564 -21.011 1.00 68.88 160 ALA A N 1
ATOM 1313 C CA . ALA A 1 160 ? 26.264 -3.966 -21.258 1.00 68.88 160 ALA A CA 1
ATOM 1314 C C . ALA A 1 160 ? 27.774 -4.092 -21.502 1.00 68.88 160 ALA A C 1
ATOM 1316 O O . ALA A 1 160 ? 28.328 -3.410 -22.368 1.00 68.88 160 ALA A O 1
ATOM 1317 N N . ALA A 1 161 ? 28.455 -4.937 -20.728 1.00 73.19 161 ALA A N 1
ATOM 1318 C CA . ALA A 1 161 ? 29.850 -5.252 -21.001 1.00 73.19 161 ALA A CA 1
ATOM 1319 C C . ALA A 1 161 ? 29.922 -6.199 -22.208 1.00 73.19 161 ALA A C 1
ATOM 1321 O O . ALA A 1 161 ? 29.028 -7.014 -22.422 1.00 73.19 161 ALA A O 1
ATOM 1322 N N . SER A 1 162 ? 31.014 -6.159 -22.974 1.00 78.81 162 SER A N 1
ATOM 1323 C CA . SER A 1 162 ? 31.215 -7.079 -24.107 1.00 78.81 162 SER A CA 1
ATOM 1324 C C . SER A 1 162 ? 31.222 -8.561 -23.703 1.00 78.81 162 SER A C 1
ATOM 1326 O O . SER A 1 162 ? 31.039 -9.428 -24.553 1.00 78.81 162 SER A O 1
ATOM 1328 N N . THR A 1 163 ? 31.423 -8.852 -22.416 1.00 86.12 163 THR A N 1
ATOM 1329 C CA . THR A 1 163 ? 31.512 -10.201 -21.845 1.00 86.12 163 THR A CA 1
ATOM 1330 C C . THR A 1 163 ? 30.410 -10.527 -20.834 1.00 86.12 163 THR A C 1
ATOM 1332 O O . THR A 1 163 ? 30.401 -11.640 -20.311 1.00 86.12 163 THR A O 1
ATOM 1335 N N . ALA A 1 164 ? 29.496 -9.597 -20.530 1.00 84.69 164 ALA A N 1
ATOM 1336 C CA . ALA A 1 164 ? 28.448 -9.810 -19.531 1.00 84.69 164 ALA A CA 1
ATOM 1337 C C . ALA A 1 164 ? 27.153 -9.070 -19.889 1.00 84.69 164 ALA A C 1
ATOM 1339 O O . ALA A 1 164 ? 27.169 -7.888 -20.239 1.00 84.69 164 ALA A O 1
ATOM 1340 N N . ALA A 1 165 ? 26.028 -9.774 -19.760 1.00 84.06 165 ALA A N 1
ATOM 1341 C CA . ALA A 1 165 ? 24.700 -9.233 -20.010 1.00 84.06 165 ALA A CA 1
ATOM 1342 C C . ALA A 1 165 ? 24.073 -8.669 -18.728 1.00 84.06 165 ALA A C 1
ATOM 1344 O O . ALA A 1 165 ? 24.320 -9.147 -17.622 1.00 84.06 165 ALA A O 1
ATOM 1345 N N . PHE A 1 166 ? 23.226 -7.655 -18.889 1.00 88.00 166 PHE A N 1
ATOM 1346 C CA . PHE A 1 166 ? 22.372 -7.169 -17.815 1.00 88.00 166 PHE A CA 1
ATOM 1347 C C . PHE A 1 166 ? 21.135 -8.063 -17.714 1.00 88.00 166 PHE A C 1
ATOM 1349 O O . PHE A 1 166 ? 20.355 -8.142 -18.660 1.00 88.00 166 PHE A O 1
ATOM 1356 N N . GLU A 1 167 ? 20.973 -8.760 -16.591 1.00 89.00 167 GLU A N 1
ATOM 1357 C CA . GLU A 1 167 ? 19.945 -9.802 -16.447 1.00 89.00 167 GLU A CA 1
ATOM 1358 C C . GLU A 1 167 ? 18.892 -9.484 -15.381 1.00 89.00 167 GLU A C 1
ATOM 1360 O O . GLU A 1 167 ? 17.781 -10.013 -15.439 1.00 89.00 167 GLU A O 1
ATOM 1365 N N . ASN A 1 168 ? 19.225 -8.644 -14.395 1.00 91.38 168 ASN A N 1
ATOM 1366 C CA . ASN A 1 168 ? 18.377 -8.395 -13.232 1.00 91.38 168 ASN A CA 1
ATOM 1367 C C . ASN A 1 168 ? 18.602 -6.992 -12.646 1.00 91.38 168 ASN A C 1
ATOM 1369 O O . ASN A 1 168 ? 19.679 -6.414 -12.790 1.00 91.38 168 ASN A O 1
ATOM 1373 N N . VAL A 1 169 ? 17.580 -6.456 -11.976 1.00 92.44 169 VAL A N 1
ATOM 1374 C CA . VAL A 1 169 ? 17.618 -5.171 -11.278 1.00 92.44 169 VAL A CA 1
ATOM 1375 C C . VAL A 1 169 ? 16.831 -5.247 -9.972 1.00 92.44 169 VAL A C 1
ATOM 1377 O O . VAL A 1 169 ? 15.736 -5.814 -9.906 1.00 92.44 169 VAL A O 1
ATOM 1380 N N . GLY A 1 170 ? 17.396 -4.630 -8.938 1.00 94.31 170 GLY A N 1
ATOM 1381 C CA . GLY A 1 170 ? 16.771 -4.445 -7.639 1.00 94.31 170 GLY A CA 1
ATOM 1382 C C . GLY A 1 170 ? 17.218 -3.120 -7.035 1.00 94.31 170 GLY A C 1
ATOM 1383 O O . GLY A 1 170 ? 18.390 -2.761 -7.149 1.00 94.31 170 GLY A O 1
ATOM 1384 N N . GLY A 1 171 ? 16.302 -2.385 -6.414 1.00 94.19 171 GLY A N 1
ATOM 1385 C CA . GLY A 1 171 ? 16.636 -1.109 -5.790 1.00 94.19 171 GLY A CA 1
ATOM 1386 C C . GLY A 1 171 ? 15.555 -0.601 -4.850 1.00 94.19 171 GLY A C 1
ATOM 1387 O O . GLY A 1 171 ? 14.371 -0.890 -5.029 1.00 94.19 171 GLY A O 1
ATOM 1388 N N . THR A 1 172 ? 15.983 0.171 -3.855 1.00 94.94 172 THR A N 1
ATOM 1389 C CA . THR A 1 172 ? 15.108 0.837 -2.889 1.00 94.94 172 THR A CA 1
ATOM 1390 C C . THR A 1 172 ? 15.484 2.306 -2.779 1.00 94.94 172 THR A C 1
ATOM 1392 O O . THR A 1 172 ? 16.646 2.628 -2.531 1.00 94.94 172 THR A O 1
ATOM 1395 N N . TRP A 1 173 ? 14.495 3.184 -2.883 1.00 94.75 173 TRP A N 1
ATOM 1396 C CA . TRP A 1 173 ? 14.639 4.625 -2.710 1.00 94.75 173 TRP A CA 1
ATOM 1397 C C . TRP A 1 173 ? 13.688 5.112 -1.621 1.00 94.75 173 TRP A C 1
ATOM 1399 O O . TRP A 1 173 ? 12.597 4.569 -1.433 1.00 94.75 173 TRP A O 1
ATOM 1409 N N . ARG A 1 174 ? 14.107 6.142 -0.884 1.00 93.44 174 ARG A N 1
ATOM 1410 C CA . ARG A 1 174 ? 13.341 6.740 0.212 1.00 93.44 174 ARG A CA 1
ATOM 1411 C C . ARG A 1 174 ? 13.321 8.251 0.034 1.00 93.44 174 ARG A C 1
ATOM 1413 O O . ARG A 1 174 ? 14.376 8.874 0.006 1.00 93.44 174 ARG A O 1
ATOM 1420 N N . TYR A 1 175 ? 12.127 8.825 -0.030 1.00 94.31 175 TYR A N 1
ATOM 1421 C CA . TYR A 1 175 ? 11.909 10.260 -0.191 1.00 94.31 175 TYR A CA 1
ATOM 1422 C C . TYR A 1 175 ? 11.097 10.781 0.985 1.00 94.31 175 TYR A C 1
ATOM 1424 O O . TYR A 1 175 ? 10.096 10.178 1.373 1.00 94.31 175 TYR A O 1
ATOM 1432 N N . GLU A 1 176 ? 11.507 11.898 1.572 1.00 94.94 176 GLU A N 1
ATOM 1433 C CA . GLU A 1 176 ? 10.684 12.560 2.576 1.00 94.94 176 GLU A CA 1
ATOM 1434 C C . GLU A 1 176 ? 9.458 13.202 1.914 1.00 94.94 176 GLU A C 1
ATOM 1436 O O . GLU A 1 176 ? 9.570 13.913 0.918 1.00 94.94 176 GLU A O 1
ATOM 1441 N N . ILE A 1 177 ? 8.281 12.990 2.499 1.00 96.19 177 ILE A N 1
ATOM 1442 C CA . ILE A 1 177 ? 7.099 13.805 2.224 1.00 96.19 177 ILE A CA 1
ATOM 1443 C C . ILE A 1 177 ? 7.190 14.998 3.173 1.00 96.19 177 ILE A C 1
ATOM 1445 O O . ILE A 1 177 ? 6.798 14.924 4.342 1.00 96.19 177 ILE A O 1
ATOM 1449 N N . ALA A 1 178 ? 7.808 16.067 2.681 1.00 93.25 178 ALA A N 1
ATOM 1450 C CA . ALA A 1 178 ? 8.253 17.168 3.515 1.00 93.25 178 ALA A CA 1
ATOM 1451 C C . ALA A 1 178 ? 7.113 18.115 3.955 1.00 93.25 178 ALA A C 1
ATOM 1453 O O . ALA A 1 178 ? 6.117 18.275 3.243 1.00 93.25 178 ALA A O 1
ATOM 1454 N N . PRO A 1 179 ? 7.285 18.802 5.100 1.00 93.00 179 PRO A N 1
ATOM 1455 C CA . PRO A 1 179 ? 8.226 18.469 6.170 1.00 93.00 179 PRO A CA 1
ATOM 1456 C C . PRO A 1 179 ? 7.621 17.397 7.089 1.00 93.00 179 PRO A C 1
ATOM 1458 O O . PRO A 1 179 ? 6.538 17.595 7.641 1.00 93.00 179 PRO A O 1
ATOM 1461 N N . ARG A 1 180 ? 8.318 16.270 7.272 1.00 91.50 180 ARG A N 1
ATOM 1462 C CA . ARG A 1 180 ? 7.994 15.184 8.222 1.00 91.50 180 ARG A CA 1
ATOM 1463 C C . ARG A 1 180 ? 6.541 14.683 8.187 1.00 91.50 180 ARG A C 1
ATOM 1465 O O . ARG A 1 180 ? 6.051 14.117 9.163 1.00 91.50 180 ARG A O 1
ATOM 1472 N N . ALA A 1 181 ? 5.834 14.876 7.074 1.00 94.19 181 ALA A N 1
ATOM 1473 C CA . ALA A 1 181 ? 4.450 14.438 6.922 1.00 94.19 181 ALA A CA 1
ATOM 1474 C C . ALA A 1 181 ? 4.371 12.930 6.647 1.00 94.19 181 ALA A C 1
ATOM 1476 O O . ALA A 1 181 ? 3.355 12.297 6.931 1.00 94.19 181 ALA A O 1
ATOM 1477 N N . GLY A 1 182 ? 5.449 12.363 6.109 1.00 95.69 182 GLY A N 1
ATOM 1478 C CA . GLY A 1 182 ? 5.597 10.950 5.804 1.00 95.69 182 GLY A CA 1
ATOM 1479 C C . GLY A 1 182 ? 6.894 10.671 5.053 1.00 95.69 182 GLY A C 1
ATOM 1480 O O . GLY A 1 182 ? 7.718 11.559 4.846 1.00 95.69 182 GLY A O 1
ATOM 1481 N N . ARG A 1 183 ? 7.058 9.432 4.612 1.00 96.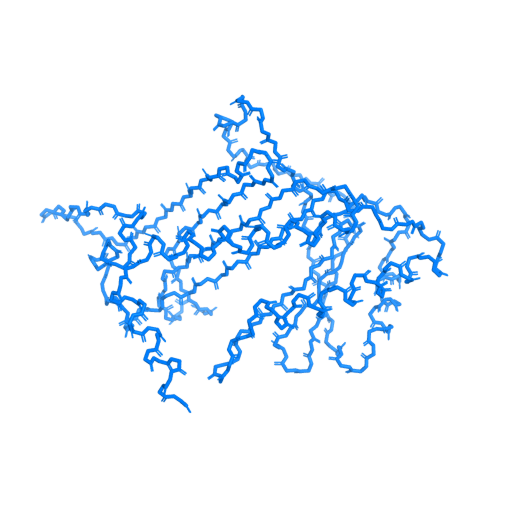50 183 ARG A N 1
ATOM 1482 C CA . ARG A 1 183 ? 8.124 8.974 3.733 1.00 96.50 183 ARG A CA 1
ATOM 1483 C C . ARG A 1 183 ? 7.509 8.137 2.622 1.00 96.50 183 ARG A C 1
ATOM 1485 O O . ARG A 1 183 ? 6.640 7.302 2.874 1.00 96.50 183 ARG A O 1
ATOM 1492 N N . LEU A 1 184 ? 7.955 8.388 1.402 1.00 97.69 184 LEU A N 1
ATOM 1493 C CA . LEU A 1 184 ? 7.653 7.586 0.233 1.00 97.69 184 LEU A CA 1
ATOM 1494 C C . LEU A 1 184 ? 8.806 6.608 0.008 1.00 97.69 184 LEU A C 1
ATOM 1496 O O . LEU A 1 184 ? 9.940 7.013 -0.238 1.00 97.69 184 LEU A O 1
ATOM 1500 N N . HIS A 1 185 ? 8.503 5.321 0.112 1.00 97.12 185 HIS A N 1
ATOM 1501 C CA . HIS A 1 185 ? 9.407 4.223 -0.208 1.00 97.12 185 HIS A CA 1
ATOM 1502 C C . HIS A 1 185 ? 9.079 3.729 -1.606 1.00 97.12 185 HIS A C 1
ATOM 1504 O O . HIS A 1 185 ? 7.922 3.418 -1.888 1.00 97.12 185 HIS A O 1
ATOM 1510 N N . VAL A 1 186 ? 10.089 3.651 -2.462 1.00 97.81 186 VAL A N 1
ATOM 1511 C CA . VAL A 1 186 ? 9.981 3.102 -3.813 1.00 97.81 186 VAL A CA 1
ATOM 1512 C C . VAL A 1 186 ? 10.871 1.873 -3.878 1.00 97.81 186 VAL A C 1
ATOM 1514 O O . VAL A 1 186 ? 12.058 1.957 -3.579 1.00 97.81 186 VAL A O 1
ATOM 1517 N N . GLU A 1 187 ? 10.306 0.736 -4.254 1.00 97.94 187 GLU A N 1
ATOM 1518 C CA . GLU A 1 187 ? 11.024 -0.524 -4.419 1.00 97.94 187 GLU A CA 1
ATOM 1519 C C . GLU A 1 187 ? 10.815 -1.038 -5.840 1.00 97.94 187 GLU A C 1
ATOM 1521 O O . GLU A 1 187 ? 9.682 -1.157 -6.310 1.00 97.94 187 GLU A O 1
ATOM 1526 N N . LEU A 1 188 ? 11.918 -1.356 -6.513 1.00 97.44 188 LEU A N 1
ATOM 1527 C CA . LEU A 1 188 ? 11.928 -2.000 -7.818 1.00 97.44 188 LEU A CA 1
ATOM 1528 C C . LEU A 1 188 ? 12.530 -3.391 -7.675 1.00 97.44 188 LEU A C 1
ATOM 1530 O O . LEU A 1 188 ? 13.647 -3.534 -7.180 1.00 97.44 188 LEU A O 1
ATOM 1534 N N . THR A 1 189 ? 11.817 -4.402 -8.160 1.00 96.50 189 THR A N 1
ATOM 1535 C CA . THR A 1 189 ? 12.315 -5.778 -8.242 1.00 96.50 189 THR A CA 1
ATOM 1536 C C . THR A 1 189 ? 11.934 -6.414 -9.572 1.00 96.50 189 THR A C 1
ATOM 1538 O O . THR A 1 189 ? 10.816 -6.250 -10.065 1.00 96.50 189 THR A O 1
ATOM 1541 N N . HIS A 1 190 ? 12.848 -7.180 -10.163 1.00 95.19 190 HIS A N 1
ATOM 1542 C CA . HIS A 1 190 ? 12.516 -8.078 -11.266 1.00 95.19 190 HIS A CA 1
ATOM 1543 C C . HIS A 1 190 ? 11.961 -9.398 -10.717 1.00 95.19 190 HIS A C 1
ATOM 1545 O O . HIS A 1 190 ? 12.627 -10.095 -9.953 1.00 95.19 190 HIS A O 1
ATOM 1551 N N . VAL A 1 191 ? 10.723 -9.738 -11.082 1.00 93.00 191 VAL A N 1
ATOM 1552 C CA . VAL A 1 191 ? 9.986 -10.878 -10.512 1.00 93.00 191 VAL A CA 1
ATOM 1553 C C . VAL A 1 191 ? 9.308 -11.726 -11.585 1.00 93.00 191 VAL A C 1
ATOM 1555 O O . VAL A 1 191 ? 9.084 -11.288 -12.713 1.00 93.00 191 VAL A O 1
ATOM 1558 N N . ARG A 1 192 ? 8.899 -12.937 -11.198 1.00 89.81 192 ARG A N 1
ATOM 1559 C CA . ARG A 1 192 ? 7.890 -13.725 -11.919 1.00 89.81 192 ARG A CA 1
ATOM 1560 C C . ARG A 1 192 ? 6.545 -13.591 -11.213 1.00 89.81 192 ARG A C 1
ATOM 1562 O O . ARG A 1 192 ? 6.479 -13.676 -9.986 1.00 89.81 192 ARG A O 1
ATOM 1569 N N . VAL A 1 193 ? 5.474 -13.354 -11.966 1.00 81.62 193 VAL A N 1
ATOM 1570 C CA . VAL A 1 193 ? 4.127 -13.157 -11.403 1.00 81.62 193 VAL A CA 1
ATOM 1571 C C . VAL A 1 193 ? 3.357 -14.479 -11.375 1.00 81.62 193 VAL A C 1
ATOM 1573 O O . VAL A 1 193 ? 3.283 -15.185 -12.375 1.00 81.62 193 VAL A O 1
ATOM 1576 N N . GLY A 1 194 ? 2.742 -14.809 -10.235 1.00 76.75 194 GLY A N 1
ATOM 1577 C CA . GLY A 1 194 ? 1.935 -16.021 -10.063 1.00 76.75 194 GLY A CA 1
ATOM 1578 C C . GLY A 1 194 ? 2.773 -17.241 -9.675 1.00 76.75 194 GLY A C 1
ATOM 1579 O O . GLY A 1 194 ? 2.921 -17.521 -8.489 1.00 76.75 194 GLY A O 1
ATOM 1580 N N . ALA A 1 195 ? 3.309 -17.959 -10.663 1.00 72.12 195 ALA A N 1
ATOM 1581 C CA . ALA A 1 195 ? 4.072 -19.199 -10.476 1.00 72.12 195 ALA A CA 1
ATOM 1582 C C . ALA A 1 195 ? 5.534 -19.062 -10.941 1.00 72.12 195 ALA A C 1
ATOM 1584 O O . ALA A 1 195 ? 5.901 -18.087 -11.597 1.00 72.12 195 ALA A O 1
ATOM 1585 N N . ALA A 1 196 ? 6.371 -20.068 -10.658 1.00 69.75 196 ALA A N 1
ATOM 1586 C CA . ALA A 1 196 ? 7.778 -20.103 -11.084 1.00 69.75 196 ALA A CA 1
ATOM 1587 C C . ALA A 1 196 ? 7.968 -20.069 -12.617 1.00 69.75 196 ALA A C 1
ATOM 1589 O O . ALA A 1 196 ? 9.022 -19.662 -13.092 1.00 69.75 196 ALA A O 1
ATOM 1590 N N . SER A 1 197 ? 6.949 -20.450 -13.390 1.00 73.94 197 SER A N 1
ATOM 1591 C CA . SER A 1 197 ? 6.893 -20.329 -14.855 1.00 73.94 197 SER A CA 1
ATOM 1592 C C . SER A 1 197 ? 6.063 -19.132 -15.339 1.00 73.94 197 SER A C 1
ATOM 1594 O O . SER A 1 197 ? 5.805 -19.003 -16.532 1.00 73.94 197 SER A O 1
ATOM 1596 N N . GLY A 1 198 ? 5.614 -18.268 -14.427 1.00 77.00 198 GLY A N 1
ATOM 1597 C CA . GLY A 1 198 ? 4.788 -17.111 -14.747 1.00 77.00 198 GLY A CA 1
ATOM 1598 C C . GLY A 1 198 ? 5.530 -16.035 -15.548 1.00 77.00 198 GLY A C 1
ATOM 1599 O O . GLY A 1 198 ? 6.769 -16.061 -15.630 1.00 77.00 198 GLY A O 1
ATOM 1600 N N . PRO A 1 199 ? 4.784 -15.073 -16.127 1.00 84.38 199 PRO A N 1
ATOM 1601 C CA . PRO A 1 199 ? 5.367 -14.000 -16.917 1.00 84.38 199 PRO A CA 1
ATOM 1602 C C . PRO A 1 199 ? 6.316 -13.161 -16.062 1.00 84.38 199 PRO A C 1
ATOM 1604 O O . PRO A 1 199 ? 6.095 -12.949 -14.863 1.00 84.38 199 PRO A O 1
ATOM 1607 N N . HIS A 1 200 ? 7.384 -12.687 -16.696 1.00 93.31 200 HIS A N 1
ATOM 1608 C CA . HIS A 1 200 ? 8.323 -11.782 -16.055 1.00 93.31 200 HIS A CA 1
ATOM 1609 C C . HIS A 1 200 ? 7.672 -10.406 -15.913 1.00 93.31 200 HIS A C 1
ATOM 1611 O O . HIS A 1 200 ? 6.916 -9.965 -16.781 1.00 93.31 200 HIS A O 1
ATOM 1617 N N . ALA A 1 201 ? 7.983 -9.718 -14.823 1.00 94.62 201 ALA A N 1
ATOM 1618 C CA . ALA A 1 201 ? 7.534 -8.360 -14.585 1.00 94.62 201 ALA A CA 1
ATOM 1619 C C . ALA A 1 201 ? 8.607 -7.554 -13.860 1.00 94.62 201 ALA A C 1
ATOM 1621 O O . ALA A 1 201 ? 9.332 -8.083 -13.015 1.00 94.62 201 ALA A O 1
ATOM 1622 N N . LEU A 1 202 ? 8.643 -6.255 -14.131 1.00 95.81 202 LEU A N 1
ATOM 1623 C CA . LEU A 1 202 ? 9.181 -5.304 -13.170 1.00 95.81 202 LEU A CA 1
ATOM 1624 C C . LEU A 1 202 ? 8.081 -4.999 -12.158 1.00 95.81 202 LEU A C 1
ATOM 1626 O O . LEU A 1 202 ? 7.024 -4.481 -12.525 1.00 95.81 202 LEU A O 1
ATOM 1630 N N . ARG A 1 203 ? 8.305 -5.346 -10.893 1.00 95.94 203 ARG A N 1
ATOM 1631 C CA . ARG A 1 203 ? 7.420 -4.971 -9.798 1.00 95.94 203 ARG A CA 1
ATOM 1632 C C . ARG A 1 203 ? 7.928 -3.682 -9.175 1.00 95.94 203 ARG A C 1
ATOM 1634 O O . ARG A 1 203 ? 8.996 -3.659 -8.573 1.00 95.94 203 ARG A O 1
ATOM 1641 N N . LEU A 1 204 ? 7.122 -2.640 -9.317 1.00 96.75 204 LEU A N 1
ATOM 1642 C CA . LEU A 1 204 ? 7.342 -1.330 -8.734 1.00 96.75 204 LEU A CA 1
ATOM 1643 C C . LEU A 1 204 ? 6.340 -1.123 -7.593 1.00 96.75 204 LEU A C 1
ATOM 1645 O O . LEU A 1 204 ? 5.137 -0.964 -7.829 1.00 96.75 204 LEU A O 1
ATOM 1649 N N . VAL A 1 205 ? 6.835 -1.157 -6.358 1.00 97.62 205 VAL A N 1
ATOM 1650 C CA . VAL A 1 205 ? 6.044 -0.925 -5.145 1.00 97.62 205 VAL A CA 1
ATOM 1651 C C . VAL A 1 205 ? 6.318 0.482 -4.638 1.00 97.62 205 VAL A C 1
ATOM 1653 O O . VAL A 1 205 ? 7.464 0.835 -4.379 1.00 97.62 205 VAL A O 1
ATOM 1656 N N . LEU A 1 206 ? 5.265 1.281 -4.477 1.00 98.06 206 LEU A N 1
ATOM 1657 C CA . LEU A 1 206 ? 5.342 2.606 -3.871 1.00 98.06 206 LEU A CA 1
ATOM 1658 C C . LEU A 1 206 ? 4.529 2.601 -2.580 1.00 98.06 206 LEU A C 1
ATOM 1660 O O . LEU A 1 206 ? 3.311 2.439 -2.629 1.00 98.06 206 LEU A O 1
ATOM 1664 N N . THR A 1 207 ? 5.187 2.783 -1.439 1.00 98.12 207 THR A N 1
ATOM 1665 C CA . THR A 1 207 ? 4.544 2.865 -0.121 1.00 98.12 207 THR A CA 1
ATOM 1666 C C . THR A 1 207 ? 4.766 4.249 0.464 1.00 98.12 207 THR A C 1
ATOM 1668 O O . THR A 1 207 ? 5.886 4.600 0.828 1.00 98.12 207 THR A O 1
ATOM 1671 N N . ALA A 1 208 ? 3.697 5.027 0.596 1.00 98.00 208 ALA A N 1
ATOM 1672 C CA . ALA A 1 208 ? 3.701 6.263 1.362 1.00 98.00 208 ALA A CA 1
ATOM 1673 C C . ALA A 1 208 ? 3.190 5.979 2.775 1.00 98.00 208 ALA A C 1
ATOM 1675 O O . ALA A 1 208 ? 2.133 5.371 2.954 1.00 98.00 208 ALA A O 1
ATOM 1676 N N . ARG A 1 209 ? 3.936 6.422 3.783 1.00 97.62 209 ARG A N 1
ATOM 1677 C CA . ARG A 1 209 ? 3.632 6.167 5.193 1.00 97.62 209 ARG A CA 1
ATOM 1678 C C . ARG A 1 209 ? 4.029 7.355 6.048 1.00 97.62 209 ARG A C 1
ATOM 1680 O O . ARG A 1 209 ? 5.035 7.990 5.760 1.00 97.62 209 ARG A O 1
ATOM 1687 N N . GLY A 1 210 ? 3.297 7.643 7.116 1.00 96.62 210 GLY A N 1
ATOM 1688 C CA . GLY A 1 210 ? 3.648 8.747 8.006 1.00 96.62 210 GLY A CA 1
ATOM 1689 C C . GLY A 1 210 ? 2.878 8.748 9.321 1.00 96.62 210 GLY A C 1
ATOM 1690 O O . GLY A 1 210 ? 1.888 8.024 9.456 1.00 96.62 210 GLY A O 1
ATOM 1691 N N . PRO A 1 211 ? 3.333 9.542 10.304 1.00 96.44 211 PRO A N 1
ATOM 1692 C CA . PRO A 1 211 ? 2.688 9.618 11.606 1.00 96.44 211 PRO A CA 1
ATOM 1693 C C . PRO A 1 211 ? 1.248 10.115 11.460 1.00 96.44 211 PRO A C 1
ATOM 1695 O O . PRO A 1 211 ? 0.937 10.946 10.604 1.00 96.44 211 PRO A O 1
ATOM 1698 N N . ALA A 1 212 ? 0.369 9.604 12.311 1.00 96.56 212 ALA A N 1
ATOM 1699 C CA . ALA A 1 212 ? -0.997 10.085 12.447 1.00 96.56 212 ALA A CA 1
ATOM 1700 C C . ALA A 1 212 ? -1.315 10.229 13.932 1.00 96.56 212 ALA A C 1
ATOM 1702 O O . ALA A 1 212 ? -0.901 9.388 14.721 1.00 96.56 212 ALA A O 1
ATOM 1703 N N . ASP A 1 213 ? -2.064 11.265 14.288 1.00 96.38 213 ASP A N 1
ATOM 1704 C CA . ASP A 1 213 ? -2.674 11.395 15.606 1.00 96.38 213 ASP A CA 1
ATOM 1705 C C . ASP A 1 213 ? -4.188 11.461 15.409 1.00 96.38 213 ASP A C 1
ATOM 1707 O O . ASP A 1 213 ? -4.742 12.469 14.965 1.00 96.38 213 ASP A O 1
ATOM 1711 N N . GLY A 1 214 ? -4.845 10.322 15.616 1.00 96.38 214 GLY A N 1
ATOM 1712 C CA . GLY A 1 214 ? -6.279 10.192 15.397 1.00 96.38 214 GLY A CA 1
ATOM 1713 C C . GLY A 1 214 ? -6.686 9.899 13.949 1.00 96.38 214 GLY A C 1
ATOM 1714 O O . GLY A 1 214 ? -5.891 9.865 13.006 1.00 96.38 214 GLY A O 1
ATOM 1715 N N . ILE A 1 215 ? -7.979 9.626 13.782 1.00 96.62 215 ILE A N 1
ATOM 1716 C CA . ILE A 1 215 ? -8.534 9.095 12.534 1.00 96.62 215 ILE A CA 1
ATOM 1717 C C . ILE A 1 215 ? -8.557 10.123 11.393 1.00 96.62 215 ILE A C 1
ATOM 1719 O O . ILE A 1 215 ? -8.310 9.774 10.239 1.00 96.62 215 ILE A O 1
ATOM 1723 N N . ASP A 1 216 ? -8.771 11.402 11.698 1.00 97.31 216 AS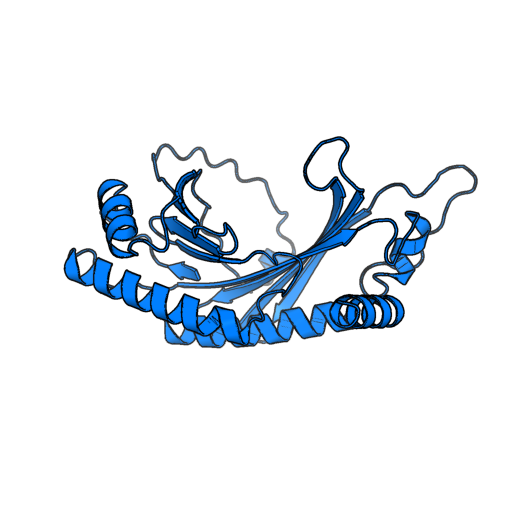P A N 1
ATOM 1724 C CA . ASP A 1 216 ? -8.773 12.456 10.681 1.00 97.31 216 ASP A CA 1
ATOM 1725 C C . ASP A 1 216 ? -7.373 12.680 10.103 1.00 97.31 216 ASP A C 1
ATOM 1727 O O . ASP A 1 216 ? -7.216 12.805 8.884 1.00 97.31 216 ASP A O 1
ATOM 1731 N N . ALA A 1 217 ? -6.342 12.618 10.955 1.00 97.56 217 ALA A N 1
ATOM 1732 C CA . ALA A 1 217 ? -4.949 12.664 10.526 1.00 97.56 217 ALA A CA 1
ATOM 1733 C C . ALA A 1 217 ? -4.597 11.485 9.608 1.00 97.56 217 ALA A C 1
ATOM 1735 O O . ALA A 1 217 ? -3.837 11.668 8.656 1.00 97.56 217 ALA A O 1
ATOM 1736 N N . VAL A 1 218 ? -5.190 10.300 9.825 1.00 98.31 218 VAL A N 1
ATOM 1737 C CA . VAL A 1 218 ? -5.010 9.159 8.915 1.00 98.31 218 VAL A CA 1
ATOM 1738 C C . VAL A 1 218 ? -5.502 9.496 7.518 1.00 98.31 218 VAL A C 1
ATOM 1740 O O . VAL A 1 218 ? -4.755 9.329 6.560 1.00 98.31 218 VAL A O 1
ATOM 1743 N N . PHE A 1 219 ? -6.736 9.973 7.373 1.00 98.31 219 PHE A N 1
ATOM 1744 C CA . PHE A 1 219 ? -7.295 10.231 6.045 1.00 98.31 219 PHE A CA 1
ATOM 1745 C C . PHE A 1 219 ? -6.654 11.436 5.353 1.00 98.31 219 PHE A C 1
ATOM 1747 O O . PHE A 1 219 ? -6.433 11.394 4.143 1.00 98.31 219 PHE A O 1
ATOM 1754 N N . ALA A 1 220 ? -6.297 12.479 6.106 1.00 97.94 220 ALA A N 1
ATOM 1755 C CA . ALA A 1 220 ? -5.498 13.579 5.576 1.00 97.94 220 ALA A CA 1
ATOM 1756 C C . ALA A 1 220 ? -4.120 13.088 5.095 1.00 97.94 220 ALA A C 1
ATOM 1758 O O . ALA A 1 220 ? -3.664 13.474 4.018 1.00 97.94 220 ALA A O 1
ATOM 1759 N N . GLY A 1 221 ? -3.482 12.199 5.862 1.00 98.00 221 GLY A N 1
ATOM 1760 C CA . GLY A 1 221 ? -2.222 11.551 5.507 1.00 98.00 221 GLY A CA 1
ATOM 1761 C C . GLY A 1 221 ? -2.330 10.677 4.259 1.00 98.00 221 GLY A C 1
ATOM 1762 O O . GLY A 1 221 ? -1.501 10.802 3.364 1.00 98.00 221 GLY A O 1
ATOM 1763 N N . LEU A 1 222 ? -3.387 9.868 4.136 1.00 98.31 222 LEU A N 1
ATOM 1764 C CA . LEU A 1 222 ? -3.641 9.050 2.945 1.00 98.31 222 LEU A CA 1
ATOM 1765 C C . LEU A 1 222 ? -3.770 9.897 1.677 1.00 98.31 222 LEU A C 1
ATOM 1767 O O . LEU A 1 222 ? -3.201 9.525 0.656 1.00 98.31 222 LEU A O 1
ATOM 1771 N N . ASN A 1 223 ? -4.434 11.056 1.745 1.00 98.06 223 ASN A N 1
ATOM 1772 C CA . ASN A 1 223 ? -4.522 11.972 0.605 1.00 98.06 223 ASN A CA 1
ATOM 1773 C C . ASN A 1 223 ? -3.145 12.522 0.209 1.00 98.06 223 ASN A C 1
ATOM 1775 O O . ASN A 1 223 ? -2.798 12.508 -0.969 1.00 98.06 223 ASN A O 1
ATOM 1779 N N . LYS A 1 224 ? -2.326 12.940 1.186 1.00 97.62 224 LYS A N 1
ATOM 1780 C CA . LYS A 1 224 ? -0.939 13.370 0.929 1.00 97.62 224 LYS A CA 1
ATOM 1781 C C . LYS A 1 224 ? -0.106 12.242 0.318 1.00 97.62 224 LYS A C 1
ATOM 1783 O O . LYS A 1 224 ? 0.630 12.468 -0.638 1.00 97.62 224 LYS A O 1
ATOM 1788 N N . GLY A 1 225 ? -0.237 11.032 0.860 1.00 97.81 225 GLY A N 1
ATOM 1789 C CA . GLY A 1 225 ? 0.435 9.840 0.360 1.00 97.81 225 GLY A CA 1
ATOM 1790 C C . GLY A 1 225 ? 0.015 9.487 -1.062 1.00 97.81 225 GLY A C 1
ATOM 1791 O O . GLY A 1 225 ? 0.870 9.167 -1.879 1.00 97.81 225 GLY A O 1
ATOM 1792 N N . HIS A 1 226 ? -1.275 9.602 -1.381 1.00 97.56 226 HIS A N 1
ATOM 1793 C CA . HIS A 1 226 ? -1.795 9.383 -2.726 1.00 97.56 226 HIS A CA 1
ATOM 1794 C C . HIS A 1 226 ? -1.182 10.364 -3.728 1.00 97.56 226 HIS A C 1
ATOM 1796 O O . HIS A 1 226 ? -0.617 9.921 -4.727 1.00 97.56 226 HIS A O 1
ATOM 1802 N N . THR A 1 227 ? -1.207 11.669 -3.431 1.00 97.50 227 THR A N 1
ATOM 1803 C CA . THR A 1 227 ? -0.553 12.683 -4.271 1.00 97.50 227 THR A CA 1
ATOM 1804 C C . THR A 1 227 ? 0.929 12.362 -4.463 1.00 97.50 227 THR A C 1
ATOM 1806 O O . THR A 1 227 ? 1.394 12.317 -5.595 1.00 97.50 227 THR A O 1
ATOM 1809 N N . ALA A 1 228 ? 1.661 12.067 -3.383 1.00 98.12 228 ALA A N 1
ATOM 1810 C CA . ALA A 1 228 ? 3.087 11.752 -3.460 1.00 98.12 228 ALA A CA 1
ATOM 1811 C C . ALA A 1 228 ? 3.375 10.516 -4.331 1.00 98.12 228 ALA A C 1
ATOM 1813 O O . ALA A 1 228 ? 4.301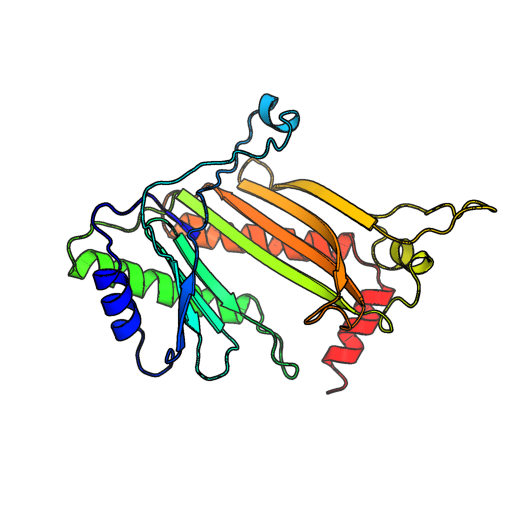 10.541 -5.138 1.00 98.12 228 ALA A O 1
ATOM 1814 N N . ILE A 1 229 ? 2.579 9.448 -4.198 1.00 97.94 229 ILE A N 1
ATOM 1815 C CA . ILE A 1 229 ? 2.728 8.225 -4.997 1.00 97.94 229 ILE A CA 1
ATOM 1816 C C . ILE A 1 229 ? 2.466 8.500 -6.477 1.00 97.94 229 ILE A C 1
ATOM 1818 O O . ILE A 1 229 ? 3.264 8.078 -7.308 1.00 97.94 229 ILE A O 1
ATOM 1822 N N . VAL A 1 230 ? 1.365 9.178 -6.814 1.00 96.00 230 VAL A N 1
ATOM 1823 C CA . VAL A 1 230 ? 0.989 9.426 -8.216 1.00 96.00 230 VAL A CA 1
ATOM 1824 C C . VAL A 1 230 ? 1.994 10.353 -8.895 1.00 96.00 230 VAL A C 1
ATOM 1826 O O . VAL A 1 230 ? 2.423 10.055 -10.009 1.00 96.00 230 VAL A O 1
ATOM 1829 N N . THR A 1 231 ? 2.418 11.424 -8.215 1.00 96.56 231 THR A N 1
ATOM 1830 C CA . THR A 1 231 ? 3.459 12.327 -8.722 1.00 96.56 231 THR A CA 1
ATOM 1831 C C . THR A 1 231 ? 4.760 11.569 -8.961 1.00 96.56 231 THR A C 1
ATOM 1833 O O . THR A 1 231 ? 5.258 11.569 -10.082 1.00 96.56 231 THR A O 1
ATOM 1836 N N . MET A 1 232 ? 5.258 10.843 -7.953 1.00 97.50 232 MET A N 1
ATOM 1837 C CA . MET A 1 232 ? 6.496 10.071 -8.087 1.00 97.50 232 MET A CA 1
ATOM 1838 C C . MET A 1 232 ? 6.396 9.043 -9.212 1.00 97.50 232 MET A C 1
ATOM 1840 O O . MET A 1 232 ? 7.305 8.957 -10.026 1.00 97.50 232 MET A O 1
ATOM 1844 N N . PHE A 1 233 ? 5.295 8.286 -9.292 1.00 96.69 233 PHE A N 1
ATOM 1845 C CA . PHE A 1 233 ? 5.080 7.317 -10.366 1.00 96.69 233 PHE A CA 1
ATOM 1846 C C . PHE A 1 233 ? 5.191 7.986 -11.739 1.00 96.69 233 PHE A C 1
ATOM 1848 O O . PHE A 1 233 ? 5.949 7.509 -12.574 1.00 96.69 233 PHE A O 1
ATOM 1855 N N . SER A 1 234 ? 4.507 9.117 -11.941 1.00 95.38 234 SER A N 1
ATOM 1856 C CA . SER A 1 234 ? 4.557 9.867 -13.200 1.00 95.38 234 SER A CA 1
ATOM 1857 C C . SER A 1 234 ? 5.941 10.428 -13.533 1.00 95.38 234 SER A C 1
ATOM 1859 O O . SER A 1 234 ? 6.261 10.565 -14.709 1.00 95.38 234 SER A O 1
ATOM 1861 N N . GLU A 1 235 ? 6.742 10.793 -12.532 1.00 95.62 235 GLU A N 1
ATOM 1862 C CA . GLU A 1 235 ? 8.087 11.345 -12.731 1.00 95.62 235 GLU A CA 1
ATOM 1863 C C . GLU A 1 235 ? 9.124 10.258 -13.037 1.00 95.62 235 GLU A C 1
ATOM 1865 O O . GLU A 1 235 ? 10.084 10.506 -13.769 1.00 95.62 235 GLU A O 1
ATOM 1870 N N . ILE A 1 236 ? 8.940 9.048 -12.499 1.00 96.44 236 ILE A N 1
ATOM 1871 C CA . ILE A 1 236 ? 9.905 7.957 -12.675 1.00 96.44 236 ILE A CA 1
ATOM 1872 C C . ILE A 1 236 ? 9.632 7.062 -13.882 1.00 96.44 236 ILE A C 1
ATOM 1874 O O . ILE A 1 236 ? 10.565 6.399 -14.341 1.00 96.44 236 ILE A O 1
ATOM 1878 N N . THR A 1 237 ? 8.401 7.025 -14.399 1.00 96.31 237 THR A N 1
ATOM 1879 C CA . THR A 1 237 ? 8.033 6.250 -15.595 1.00 96.31 237 THR A CA 1
ATOM 1880 C C . THR A 1 237 ? 8.088 7.092 -16.870 1.00 96.31 237 THR A C 1
ATOM 1882 O O . THR A 1 237 ? 7.908 8.304 -16.849 1.00 96.31 237 THR A O 1
ATOM 1885 N N . SER A 1 238 ? 8.337 6.462 -18.021 1.00 95.62 238 SER A N 1
ATOM 1886 C CA . SER A 1 238 ? 8.450 7.191 -19.290 1.00 95.62 238 SER A CA 1
ATOM 1887 C C . SER A 1 238 ? 7.109 7.523 -19.950 1.00 95.62 238 SER A C 1
ATOM 1889 O O . SER A 1 238 ? 6.129 6.786 -19.840 1.00 95.62 238 SER A O 1
ATOM 1891 N N . GLN A 1 239 ? 7.086 8.598 -20.749 1.00 94.12 239 GLN A N 1
ATOM 1892 C CA . GLN A 1 239 ? 5.922 8.986 -21.565 1.00 94.12 239 GLN A CA 1
ATOM 1893 C C . GLN A 1 239 ? 5.445 7.863 -22.497 1.00 94.12 239 GLN A C 1
ATOM 1895 O O . GLN A 1 239 ? 4.245 7.689 -22.693 1.00 94.12 239 GLN A O 1
ATOM 1900 N N . ALA A 1 240 ? 6.371 7.066 -23.043 1.00 92.38 240 ALA A N 1
ATOM 1901 C CA . ALA A 1 240 ? 6.026 5.916 -23.876 1.00 92.38 240 ALA A CA 1
ATOM 1902 C C . ALA A 1 240 ? 5.236 4.856 -23.091 1.00 92.38 240 ALA A C 1
ATOM 1904 O O . ALA A 1 240 ? 4.299 4.266 -23.631 1.00 92.38 240 ALA A O 1
ATOM 1905 N N . ALA A 1 241 ? 5.579 4.642 -21.815 1.00 93.31 241 ALA A N 1
ATOM 1906 C CA . ALA A 1 241 ? 4.839 3.733 -20.953 1.00 93.31 241 ALA A CA 1
ATOM 1907 C C . ALA A 1 241 ? 3.440 4.275 -20.626 1.00 93.31 241 ALA A C 1
ATOM 1909 O O . ALA A 1 241 ? 2.464 3.539 -20.758 1.00 93.31 241 ALA A O 1
ATOM 1910 N N . HIS A 1 242 ? 3.322 5.570 -20.313 1.00 92.00 242 HIS A N 1
ATOM 1911 C CA . HIS A 1 242 ? 2.024 6.221 -20.106 1.00 92.00 242 HIS A CA 1
ATOM 1912 C C . HIS A 1 242 ? 1.111 6.102 -21.329 1.00 92.00 242 HIS A C 1
ATOM 1914 O O . HIS A 1 242 ? -0.018 5.636 -21.199 1.00 92.00 242 HIS A O 1
ATOM 1920 N N . ALA A 1 243 ? 1.618 6.413 -22.525 1.00 91.06 243 ALA A N 1
ATOM 1921 C CA . ALA A 1 243 ? 0.853 6.292 -23.763 1.00 91.06 243 ALA A CA 1
ATOM 1922 C C . ALA A 1 243 ? 0.395 4.846 -24.028 1.00 91.06 243 ALA A C 1
ATOM 1924 O O . ALA A 1 243 ? -0.713 4.617 -24.517 1.00 91.06 243 ALA A O 1
ATOM 1925 N N . PHE A 1 244 ? 1.227 3.851 -23.698 1.00 89.69 244 PHE A N 1
ATOM 1926 C CA . PHE A 1 244 ? 0.835 2.447 -23.787 1.00 89.69 244 PHE A CA 1
ATOM 1927 C C . PHE A 1 244 ? -0.294 2.115 -22.802 1.00 89.69 244 PHE A C 1
ATOM 1929 O O . PHE A 1 244 ? -1.298 1.536 -23.213 1.00 89.69 244 PHE A O 1
ATOM 1936 N N . TRP A 1 245 ? -0.155 2.488 -21.527 1.00 87.44 245 TRP A N 1
ATOM 1937 C CA . TRP A 1 245 ? -1.148 2.172 -20.497 1.00 87.44 245 TRP A CA 1
ATOM 1938 C C . TRP A 1 245 ? -2.478 2.886 -20.725 1.00 87.44 245 TRP A C 1
ATOM 1940 O O . TRP A 1 245 ? -3.516 2.249 -20.587 1.00 87.44 245 TRP A O 1
ATOM 1950 N N . GLU A 1 246 ? -2.468 4.149 -21.153 1.00 82.44 246 GLU A N 1
ATOM 1951 C CA . GLU A 1 246 ? -3.690 4.863 -21.534 1.00 82.44 246 GLU A CA 1
ATOM 1952 C C . GLU A 1 246 ? -4.417 4.125 -22.658 1.00 82.44 246 GLU A C 1
ATOM 1954 O O . GLU A 1 246 ? -5.585 3.781 -22.512 1.00 82.44 246 GLU A O 1
ATOM 1959 N N . ARG A 1 247 ? -3.723 3.779 -23.749 1.00 59.09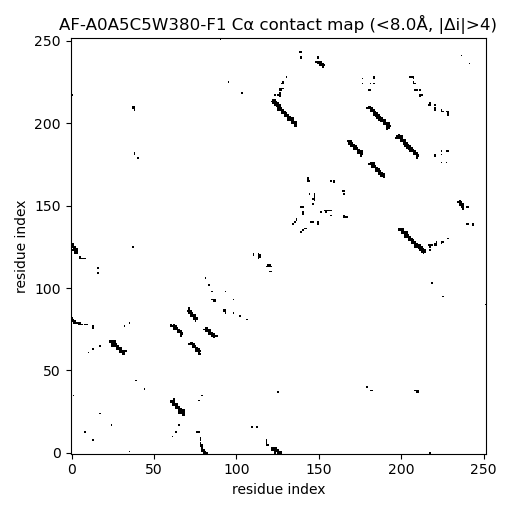 247 ARG A N 1
ATOM 1960 C CA . ARG A 1 247 ? -4.327 3.023 -24.858 1.00 59.09 247 ARG A CA 1
ATOM 1961 C C . ARG A 1 247 ? -4.935 1.697 -24.414 1.00 59.09 247 ARG A C 1
ATOM 1963 O O . ARG A 1 247 ? -5.992 1.345 -24.910 1.00 59.09 247 ARG A O 1
ATOM 1970 N N . VAL A 1 248 ? -4.274 0.956 -23.525 1.00 59.34 248 VAL A N 1
ATOM 1971 C CA . VAL A 1 248 ? -4.780 -0.342 -23.044 1.00 59.34 248 VAL A CA 1
ATOM 1972 C C . VAL A 1 248 ? -6.015 -0.165 -22.161 1.00 59.34 248 VAL A C 1
ATOM 1974 O O . VAL A 1 248 ? -6.928 -0.978 -22.244 1.00 59.34 248 VAL A O 1
ATOM 1977 N N . VAL A 1 249 ? -6.077 0.909 -21.370 1.00 57.09 249 VAL A N 1
ATOM 1978 C CA . VAL A 1 249 ? -7.253 1.244 -20.551 1.00 57.09 249 VAL A CA 1
ATOM 1979 C C . VAL A 1 249 ? -8.449 1.683 -21.412 1.00 57.09 249 VAL A C 1
ATOM 1981 O O . VAL A 1 249 ? -9.582 1.457 -21.009 1.00 57.09 249 VAL A O 1
ATOM 1984 N N . TRP A 1 250 ? -8.219 2.256 -22.600 1.00 28.23 250 TRP A N 1
ATOM 1985 C CA . TRP A 1 250 ? -9.274 2.705 -23.528 1.00 28.23 250 TRP A CA 1
ATOM 1986 C C . TRP A 1 250 ? -9.570 1.736 -24.691 1.00 28.23 250 TRP A C 1
ATOM 1988 O O . TRP A 1 250 ? -10.429 2.029 -25.520 1.00 28.23 250 TRP A O 1
ATOM 1998 N N . ALA A 1 251 ? -8.848 0.616 -24.799 1.00 30.31 251 ALA A N 1
ATOM 1999 C CA . ALA A 1 251 ? -9.013 -0.385 -25.863 1.00 30.31 251 ALA A CA 1
ATOM 2000 C C . ALA A 1 251 ? -9.876 -1.595 -25.444 1.00 30.31 251 ALA A C 1
ATOM 2002 O O . ALA A 1 251 ? -9.869 -2.617 -26.135 1.00 30.31 251 ALA A O 1
ATOM 2003 N N . GLN A 1 252 ? -10.600 -1.486 -24.328 1.00 30.64 252 GLN A N 1
ATOM 2004 C CA . GLN A 1 252 ? -11.588 -2.451 -23.832 1.00 30.64 252 GLN A CA 1
ATOM 2005 C C . GLN A 1 252 ? -12.933 -1.759 -23.622 1.00 30.64 252 GLN A C 1
ATOM 2007 O O . GLN A 1 252 ? -13.951 -2.481 -23.686 1.00 30.64 252 GLN A O 1
#

Secondary structure (DSSP, 8-state):
-EE---TT--HHHHHHHHHHT-TT--EEEEEPPPPP------GGGGS-----------S---EEEEE-TTSSEEEEEETTEEEEEE--BTTBPPPHHHHHHHHHHHHHHHHHHHHHTT-----EEEEEEEEEEEEETTSS-SSGGGHHHHSTTT------BTTB-----EEEEEEEETTTTEEEEEEEEEEESSSTTSPEEEEEEEEEEEE-SHHHHHHHHHHHHHHHHHHHHHHHS-HHHHHHHHHHHH--